Protein AF-A0A9D2QCL5-F1 (afdb_monomer_lite)

pLDDT: mean 88.04, std 12.51, range [32.41, 98.56]

Organism: NCBI:txid2838528

Radius of gyration: 21.13 Å; chains: 1; bounding box: 57×46×47 Å

Foldseek 3Di:
DDLDLVRVLVVVVVPDPPVCSVVVSVPDDDDDDDDDDDPPDDDAQQAKDFFAFHWDFPPDDQAWFDQDPCLPLLLVQDDPVLSVVSVVVSVLRFGFGWGIKHFQCVQCVSPDSSVPTDNGFMKTKTFDPSRPVRDDDPRRIDIDTGRDDSVRIDGDQHDPSVLVVLLVVLVVVVVVCVVVVHDDDPCRDSDHPNNDDPDD

InterPro domains:
  IPR015315 Protein of unknown function DUF1963 [PF09234] (48-133)
  IPR035948 YwqG-like superfamily [SSF103032] (31-153)

Secondary structure (DSSP, 8-state):
--SSHHHHHHHHHTTS-HHHHHHHHHTPPP-PPPPP--TTPPPPTTS-EESS--EEETTPPPP-PPPPS-HHHHHHTS-HHHHHHHHHHHHHTPPPEEEEEEEHHHHHTT-GGGTTS-SS-EEEEEE-TTTTTT--SSTTEEEEEE---GGGEEEPPPPHHHHHHHHHHHHHHHHHHHHTT-PPPTT--SS-GGGPPPP-

Sequence (200 aa):
MFDSLEQAREAAADFIPEEHLDEAMKVLVPGIGLRPGEPGAPVETGGSRLGGSPDLPAGSEWPRPTPSDDPEEIEGRANVASGTWLREHLSRHLPFAFLCQIDLAEAHALGELTADLPEHGRLLFFYDLCVGGWEQGDRPVHVRWDTTPVSELVSLEVPDDLVAAHEREHEEYLDRCRDFDKPPPATLHRRPPSMRLPAR

Structure (mmCIF, N/CA/C/O backbone):
data_AF-A0A9D2QCL5-F1
#
_entry.id   AF-A0A9D2QCL5-F1
#
loop_
_atom_site.group_PDB
_atom_site.id
_atom_site.type_symbol
_atom_site.label_atom_id
_atom_site.label_alt_id
_atom_site.label_comp_id
_atom_site.label_asym_id
_atom_site.label_entity_id
_atom_site.label_seq_id
_atom_site.pdbx_PDB_ins_code
_atom_site.Cartn_x
_atom_site.Cartn_y
_atom_site.Cartn_z
_atom_site.occupancy
_atom_site.B_iso_or_equiv
_atom_site.auth_seq_id
_atom_site.auth_comp_id
_atom_site.auth_asym_id
_atom_site.auth_atom_id
_atom_site.pdbx_PDB_model_num
ATOM 1 N N . MET A 1 1 ? -7.863 16.836 6.381 1.00 69.75 1 MET A N 1
ATOM 2 C CA . MET A 1 1 ? -8.633 15.695 6.913 1.00 69.75 1 MET A CA 1
ATOM 3 C C . MET A 1 1 ? -8.977 16.044 8.346 1.00 69.75 1 MET A C 1
ATOM 5 O O . MET A 1 1 ? -8.119 16.619 9.006 1.00 69.75 1 MET A O 1
ATOM 9 N N . PHE A 1 2 ? -10.218 15.819 8.760 1.00 81.25 2 PHE A N 1
ATOM 10 C CA . PHE A 1 2 ? -10.708 16.206 10.082 1.00 81.25 2 PHE A CA 1
ATOM 11 C C . PHE A 1 2 ? -10.535 15.044 11.059 1.00 81.25 2 PHE A C 1
ATOM 13 O O . PHE A 1 2 ? -10.708 13.894 10.664 1.00 81.25 2 PHE A O 1
ATOM 20 N N . ASP A 1 3 ? -10.205 15.350 12.307 1.00 83.38 3 ASP A N 1
ATOM 21 C CA . ASP A 1 3 ? -10.001 14.374 13.380 1.00 83.38 3 ASP A CA 1
ATOM 22 C C . ASP A 1 3 ? -11.307 14.026 14.118 1.00 83.38 3 ASP A C 1
ATOM 24 O O . ASP A 1 3 ? -11.341 13.083 14.904 1.00 83.38 3 ASP A O 1
ATOM 28 N N . SER A 1 4 ? -12.395 14.765 13.870 1.00 84.06 4 SER A N 1
ATOM 29 C CA . SER A 1 4 ? -13.719 14.492 14.438 1.00 84.06 4 SER A CA 1
ATOM 30 C C . SER A 1 4 ? -14.855 14.979 13.531 1.00 84.06 4 SER A C 1
ATOM 32 O O . SER A 1 4 ? -14.663 15.833 12.660 1.00 84.06 4 SER A O 1
ATOM 34 N N . LEU A 1 5 ? -16.067 14.459 13.761 1.00 84.88 5 LEU A N 1
ATOM 35 C CA . LEU A 1 5 ? -17.285 14.940 13.094 1.00 84.88 5 LEU A CA 1
ATOM 36 C C . LEU A 1 5 ? -17.592 16.405 13.426 1.00 84.88 5 LEU A C 1
ATOM 38 O O . LEU A 1 5 ? -18.112 17.122 12.576 1.00 84.88 5 LEU A O 1
ATOM 42 N N . GLU A 1 6 ? -17.257 16.852 14.637 1.00 89.12 6 GLU A N 1
ATOM 43 C CA . GLU A 1 6 ? -17.413 18.246 15.062 1.00 89.12 6 GLU A CA 1
ATOM 44 C C . GLU A 1 6 ? -16.501 19.164 14.249 1.00 89.12 6 GLU A C 1
ATOM 46 O O . GLU A 1 6 ? -16.985 20.096 13.613 1.00 89.12 6 GLU A O 1
ATOM 51 N N . GLN A 1 7 ? -15.211 18.830 14.151 1.00 90.12 7 GLN A N 1
ATOM 52 C CA . GLN A 1 7 ? -14.260 19.599 13.350 1.00 90.12 7 GLN A CA 1
ATOM 53 C C . GLN A 1 7 ? -14.634 19.593 11.860 1.00 90.12 7 GLN A C 1
ATOM 55 O O . GLN A 1 7 ? -14.502 20.608 11.177 1.00 90.12 7 GLN A O 1
ATOM 60 N N . ALA A 1 8 ? -15.120 18.458 11.345 1.00 90.00 8 ALA A N 1
ATOM 61 C CA . ALA A 1 8 ? -15.624 18.368 9.979 1.00 90.00 8 ALA A CA 1
ATOM 62 C C . ALA A 1 8 ? -16.835 19.285 9.755 1.00 90.00 8 ALA A C 1
ATOM 64 O O . ALA A 1 8 ? -16.914 19.945 8.722 1.00 90.00 8 ALA A O 1
ATOM 65 N N . ARG A 1 9 ? -17.751 19.357 10.728 1.00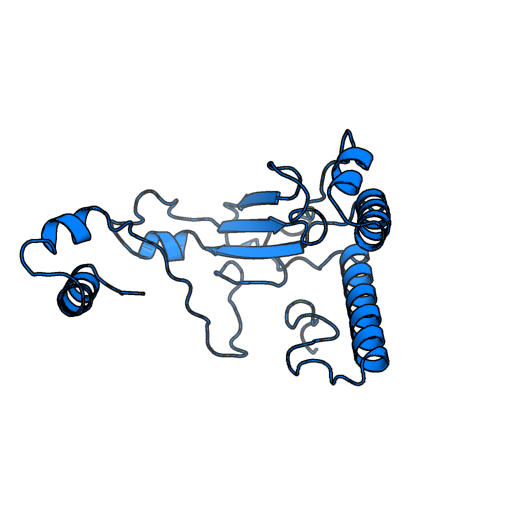 92.62 9 ARG A N 1
ATOM 66 C CA . ARG A 1 9 ? -18.933 20.222 10.673 1.00 92.62 9 ARG A CA 1
ATOM 67 C C . ARG A 1 9 ? -18.565 21.701 10.732 1.00 92.62 9 ARG A C 1
ATOM 69 O O . ARG A 1 9 ? -19.094 22.469 9.934 1.00 92.62 9 ARG A O 1
ATOM 76 N N . GLU A 1 10 ? -17.667 22.089 11.636 1.00 93.31 10 GLU A N 1
ATOM 77 C CA . GLU A 1 10 ? -17.166 23.465 11.738 1.00 93.31 10 GLU A CA 1
ATOM 78 C C . GLU A 1 10 ? -16.529 23.914 10.422 1.00 93.31 10 GLU A C 1
ATOM 80 O O . GLU A 1 10 ? -16.893 24.953 9.883 1.00 93.31 10 GLU A O 1
ATOM 85 N N . ALA A 1 11 ? -15.649 23.092 9.849 1.00 91.50 11 ALA A N 1
ATOM 86 C CA . ALA A 1 11 ? -15.012 23.409 8.576 1.00 91.50 11 ALA A CA 1
ATOM 87 C C . ALA A 1 11 ? -15.996 23.417 7.397 1.00 91.50 11 ALA A C 1
ATOM 89 O O . ALA A 1 11 ? -15.835 24.197 6.462 1.00 91.50 11 ALA A O 1
ATOM 90 N N . ALA A 1 12 ? -17.013 22.552 7.408 1.00 91.94 12 ALA A N 1
ATOM 91 C CA . ALA A 1 12 ? -18.038 22.534 6.372 1.00 91.94 12 ALA A CA 1
ATOM 92 C C . ALA A 1 12 ? -18.930 23.787 6.411 1.00 91.94 12 ALA A C 1
ATOM 94 O O . ALA A 1 12 ? -19.359 24.244 5.352 1.00 91.94 12 ALA A O 1
ATOM 95 N N . ALA A 1 13 ? -19.166 24.375 7.589 1.00 93.00 13 ALA A N 1
ATOM 96 C CA . ALA A 1 13 ? -19.973 25.588 7.745 1.00 93.00 13 ALA A CA 1
ATOM 97 C C . ALA A 1 13 ? -19.384 26.816 7.019 1.00 93.00 13 ALA A C 1
ATOM 99 O O . ALA A 1 13 ? -20.130 27.724 6.656 1.00 93.00 13 ALA A O 1
ATOM 100 N N . ASP A 1 14 ? -18.077 26.822 6.732 1.00 94.00 14 ASP A N 1
ATOM 101 C CA . ASP A 1 14 ? -17.430 27.878 5.941 1.00 94.00 14 ASP A CA 1
ATOM 102 C C . ASP A 1 14 ? -17.804 27.831 4.444 1.00 94.00 14 ASP A C 1
ATOM 104 O O . ASP A 1 14 ? -17.657 28.826 3.730 1.00 94.00 14 ASP A O 1
ATOM 108 N N . PHE A 1 15 ? -18.281 26.683 3.947 1.00 93.94 15 PHE A N 1
ATOM 109 C CA . PHE A 1 15 ? -18.517 26.444 2.515 1.00 93.94 15 PHE A CA 1
ATOM 110 C C . PHE A 1 15 ? -19.947 26.012 2.180 1.00 93.94 15 PHE A C 1
ATOM 112 O O . PHE A 1 15 ? -20.361 26.115 1.024 1.00 93.94 15 PHE A O 1
ATOM 119 N N . ILE A 1 16 ? -20.691 25.506 3.163 1.00 94.50 16 ILE A N 1
ATOM 120 C CA . ILE A 1 16 ? -22.020 24.923 2.986 1.00 94.50 16 ILE A CA 1
ATOM 121 C C . ILE A 1 16 ? -23.038 25.774 3.756 1.00 94.50 16 ILE A C 1
ATOM 123 O O . ILE A 1 16 ? -22.862 25.963 4.960 1.00 94.50 16 ILE A O 1
ATOM 127 N N . PRO A 1 17 ? -24.112 26.266 3.102 1.00 95.31 17 PRO A N 1
ATOM 128 C CA . PRO A 1 17 ? -25.190 26.977 3.785 1.00 95.31 17 PRO A CA 1
ATOM 129 C C . PRO A 1 17 ? -25.766 26.164 4.945 1.00 95.31 17 PRO A C 1
ATOM 131 O O . PRO A 1 17 ? -25.886 24.939 4.850 1.00 95.31 17 PRO A O 1
ATOM 134 N N . GLU A 1 18 ? -26.154 26.844 6.024 1.00 94.12 18 GLU A N 1
ATOM 135 C CA . GLU A 1 18 ? -26.648 26.205 7.248 1.00 94.12 18 GLU A CA 1
ATOM 136 C C . GLU A 1 18 ? -27.823 25.254 6.965 1.00 94.12 18 GLU A C 1
ATOM 138 O O . GLU A 1 18 ? -27.857 24.147 7.502 1.00 94.12 18 GL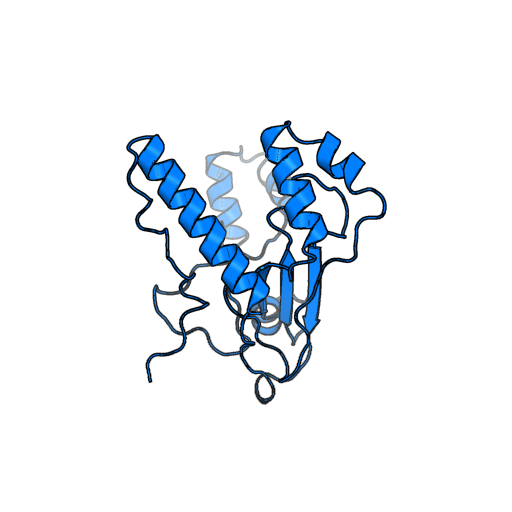U A O 1
ATOM 143 N N . GLU A 1 19 ? -28.724 25.609 6.036 1.00 96.00 19 GLU A N 1
ATOM 144 C CA . GLU A 1 19 ? -29.857 24.763 5.637 1.00 96.00 19 GLU A CA 1
ATOM 145 C C . GLU A 1 19 ? -29.467 23.444 4.939 1.00 96.00 19 GLU A C 1
ATOM 147 O O . GLU A 1 19 ? -30.305 22.553 4.782 1.00 96.00 19 GLU A O 1
ATOM 152 N N . HIS A 1 20 ? -28.214 23.305 4.502 1.00 95.12 20 HIS A N 1
ATOM 153 C CA . HIS A 1 20 ? -27.695 22.130 3.797 1.00 95.12 20 HIS A CA 1
ATOM 154 C C . HIS A 1 20 ? -26.630 21.368 4.585 1.00 95.12 20 HIS A C 1
ATOM 156 O O . HIS A 1 20 ? -26.257 20.261 4.188 1.00 95.12 20 HIS A O 1
ATOM 162 N N . LEU A 1 21 ? -26.153 21.921 5.703 1.00 94.31 21 LEU A N 1
ATOM 163 C CA . LEU A 1 21 ? -25.049 21.352 6.467 1.00 94.31 21 LEU A CA 1
ATOM 164 C C . LEU A 1 21 ? -25.379 19.947 6.986 1.00 94.31 21 LEU A C 1
ATOM 166 O O . LEU A 1 21 ? -24.566 19.040 6.853 1.00 94.31 21 LEU A O 1
ATOM 170 N N . ASP A 1 22 ? -26.589 19.726 7.501 1.00 94.06 22 ASP A N 1
ATOM 171 C CA . ASP A 1 22 ? -26.996 18.408 8.005 1.00 94.06 22 ASP A CA 1
ATOM 172 C C . ASP A 1 22 ? -27.030 17.336 6.911 1.00 94.06 22 ASP A C 1
ATOM 174 O O . ASP A 1 22 ? -26.582 16.214 7.142 1.00 94.06 22 ASP A O 1
ATOM 178 N N . GLU A 1 23 ? -27.514 17.667 5.712 1.00 93.88 23 GLU A N 1
ATOM 179 C CA . GLU A 1 23 ? -27.517 16.729 4.583 1.00 93.88 23 GLU A CA 1
ATOM 180 C C . GLU A 1 23 ? -26.101 16.456 4.071 1.00 93.88 23 GLU A C 1
ATOM 182 O O . GLU A 1 23 ? -25.763 15.314 3.762 1.00 93.88 23 GLU A O 1
ATOM 187 N N . ALA A 1 24 ? -25.239 17.475 4.052 1.00 91.38 24 ALA A N 1
ATOM 188 C CA . ALA A 1 24 ? -23.838 17.306 3.689 1.00 91.38 24 ALA A CA 1
ATOM 189 C C . ALA A 1 24 ? -23.091 16.403 4.682 1.00 91.38 24 ALA A C 1
ATOM 191 O O . ALA A 1 24 ? -22.321 15.536 4.272 1.00 91.38 24 ALA A O 1
ATOM 192 N N . MET A 1 25 ? -23.351 16.547 5.983 1.00 91.44 25 MET A N 1
ATOM 193 C CA . MET A 1 25 ? -22.726 15.702 7.002 1.00 91.44 25 MET A CA 1
ATOM 194 C C . MET A 1 25 ? -23.162 14.233 6.892 1.00 91.44 25 MET A C 1
ATOM 196 O O . MET A 1 25 ? -22.354 13.347 7.159 1.00 91.44 25 MET A O 1
ATOM 200 N N . LYS A 1 26 ? -24.399 13.950 6.454 1.00 91.31 26 LYS A N 1
ATOM 201 C CA . LYS A 1 26 ? -24.909 12.574 6.274 1.00 91.31 26 LYS A CA 1
ATOM 202 C C . LYS A 1 26 ? -24.218 11.794 5.157 1.00 91.31 26 LYS A C 1
ATOM 204 O O . LYS A 1 26 ? -24.254 10.568 5.180 1.00 91.31 26 LYS A O 1
ATOM 209 N N . VAL A 1 27 ? -23.630 12.478 4.175 1.00 89.94 27 VAL A N 1
ATOM 210 C CA . VAL A 1 27 ? -22.933 11.828 3.052 1.00 89.94 27 VAL A CA 1
ATOM 211 C C . VAL A 1 27 ? -21.428 11.690 3.282 1.00 89.94 27 VAL A C 1
ATOM 213 O O . VAL A 1 27 ? -20.730 11.136 2.432 1.00 89.94 27 VAL A O 1
ATOM 216 N N . LEU A 1 28 ? -20.912 12.176 4.416 1.00 87.12 28 LEU A N 1
ATOM 217 C CA . LEU A 1 28 ? -19.516 11.968 4.776 1.00 87.12 28 LEU A CA 1
ATOM 218 C C . LEU A 1 28 ? -19.278 10.506 5.149 1.00 87.12 28 LEU A C 1
ATOM 220 O O . LEU A 1 28 ? -20.000 9.919 5.952 1.00 87.12 28 LEU A O 1
ATOM 224 N N . VAL A 1 29 ? -18.216 9.942 4.583 1.00 86.38 29 VAL A N 1
ATOM 225 C CA . VAL A 1 29 ? -17.758 8.591 4.895 1.00 86.38 29 VAL A CA 1
ATOM 226 C C . VAL A 1 29 ? -16.556 8.710 5.833 1.00 86.38 29 VAL A C 1
ATOM 228 O O . VAL A 1 29 ? -15.577 9.367 5.464 1.00 86.38 29 VAL A O 1
ATOM 231 N N . PRO A 1 30 ? -16.604 8.114 7.038 1.00 84.44 30 PRO A N 1
ATOM 232 C CA . PRO A 1 30 ? -15.441 8.020 7.908 1.00 84.44 30 PRO A CA 1
ATOM 233 C C . PRO A 1 30 ? -14.261 7.362 7.193 1.00 84.44 30 PRO A C 1
ATOM 235 O O . PRO A 1 30 ? -14.433 6.425 6.415 1.00 84.44 30 PRO A O 1
ATOM 238 N N . GLY A 1 31 ? -13.052 7.842 7.468 1.00 88.56 31 GLY A N 1
ATOM 239 C CA . GLY A 1 31 ? -11.836 7.303 6.875 1.00 88.56 31 GLY A CA 1
ATOM 240 C C . GLY A 1 31 ? -10.688 7.298 7.869 1.00 88.56 31 GLY A C 1
ATOM 241 O O . GLY A 1 31 ? -10.633 8.124 8.778 1.00 88.56 31 GLY A O 1
ATOM 242 N N . ILE A 1 32 ? -9.758 6.370 7.668 1.00 88.88 32 ILE A N 1
ATOM 243 C CA . ILE A 1 32 ? -8.514 6.305 8.430 1.00 88.88 32 ILE A CA 1
ATOM 244 C C . ILE A 1 32 ? -7.462 7.123 7.684 1.00 88.88 32 ILE A C 1
ATOM 246 O O . ILE A 1 32 ? -7.119 6.827 6.539 1.00 88.88 32 ILE A O 1
ATOM 250 N N . GLY A 1 33 ? -6.959 8.170 8.333 1.00 89.25 33 GLY A N 1
ATOM 251 C CA . GLY A 1 33 ? -5.864 8.981 7.816 1.00 89.25 33 GLY A CA 1
ATOM 252 C C . GLY A 1 33 ? -4.509 8.430 8.238 1.00 89.25 33 GLY A C 1
ATOM 253 O O . GLY A 1 33 ? -4.268 8.231 9.425 1.00 89.25 33 GLY A O 1
ATOM 254 N N . LEU A 1 34 ? -3.594 8.254 7.284 1.00 89.62 34 LEU A N 1
ATOM 255 C CA . LEU A 1 34 ? -2.199 7.935 7.584 1.00 89.62 34 LEU A CA 1
ATOM 256 C C . LEU A 1 34 ? -1.404 9.231 7.751 1.00 89.62 34 LEU A C 1
ATOM 258 O O . LEU A 1 34 ? -1.338 10.056 6.836 1.00 89.62 34 LEU A O 1
ATOM 262 N N . ARG A 1 35 ? -0.786 9.407 8.920 1.00 88.44 35 ARG A N 1
ATOM 263 C CA . ARG A 1 35 ? 0.135 10.514 9.193 1.00 88.44 35 ARG A CA 1
ATOM 264 C C . ARG A 1 35 ? 1.575 10.008 9.081 1.00 88.44 35 ARG A C 1
ATOM 266 O O . ARG A 1 35 ? 1.887 8.989 9.693 1.00 88.44 35 ARG A O 1
ATOM 273 N N . PRO A 1 36 ? 2.456 10.687 8.326 1.00 87.81 36 PRO A N 1
ATOM 274 C CA . PRO A 1 36 ? 3.873 10.352 8.336 1.00 87.81 36 PRO A CA 1
ATOM 275 C C . PRO A 1 36 ? 4.440 10.472 9.753 1.00 87.81 36 PRO A C 1
ATOM 277 O O . PRO A 1 36 ? 4.156 11.447 10.450 1.00 87.81 36 PRO A O 1
ATOM 280 N N . GLY A 1 37 ? 5.247 9.494 10.158 1.00 86.62 37 GLY A N 1
ATOM 281 C CA . GLY A 1 37 ? 6.060 9.605 11.365 1.00 86.62 37 GLY A CA 1
ATOM 282 C C . GLY A 1 37 ? 7.208 10.602 11.191 1.00 86.62 37 GLY A C 1
ATOM 283 O O . GLY A 1 37 ? 7.466 11.104 10.093 1.00 86.62 37 GLY A O 1
ATOM 284 N N . GLU A 1 38 ? 7.927 10.859 12.283 1.00 87.81 38 GLU A N 1
ATOM 285 C CA . GLU A 1 38 ? 9.123 11.702 12.258 1.00 87.81 38 GLU A CA 1
ATOM 286 C C . GLU A 1 38 ? 10.179 11.134 11.288 1.00 87.81 38 GLU A C 1
ATOM 288 O O . GLU A 1 38 ? 10.485 9.935 11.337 1.00 87.81 38 GLU A O 1
ATOM 293 N N . PRO A 1 39 ? 10.770 11.956 10.400 1.00 83.69 39 PRO A N 1
ATOM 294 C CA . PRO A 1 39 ? 11.781 11.489 9.460 1.00 83.69 39 PRO A CA 1
ATOM 295 C C . PRO A 1 39 ? 12.958 10.795 10.156 1.00 83.69 39 PRO A C 1
ATOM 297 O O . PRO A 1 39 ? 13.629 11.371 11.009 1.00 83.69 39 PRO A O 1
ATOM 300 N N . GLY A 1 40 ? 13.241 9.555 9.752 1.00 80.69 40 GLY A N 1
ATOM 301 C CA . GLY A 1 40 ? 14.339 8.758 10.306 1.00 80.69 40 GLY A CA 1
ATOM 302 C C . GLY A 1 40 ? 14.032 8.078 11.642 1.00 80.69 40 GLY A C 1
ATOM 303 O O . GLY A 1 40 ? 14.897 7.363 12.149 1.00 80.69 40 GLY A O 1
ATOM 304 N N . ALA A 1 41 ? 12.828 8.249 12.197 1.00 84.75 41 ALA A N 1
ATOM 305 C CA . ALA A 1 41 ? 12.390 7.441 13.325 1.00 84.75 41 ALA A CA 1
ATOM 306 C C . ALA A 1 41 ? 12.308 5.958 12.911 1.00 84.75 41 ALA A C 1
ATOM 308 O O . ALA A 1 41 ? 11.839 5.652 11.808 1.00 84.75 41 ALA A O 1
ATOM 309 N N . PRO A 1 42 ? 12.780 5.025 13.758 1.00 83.81 42 PRO A N 1
ATOM 310 C CA . PRO A 1 42 ? 12.632 3.605 13.486 1.00 83.81 42 PRO A CA 1
ATOM 311 C C . PRO A 1 42 ? 11.149 3.229 13.509 1.00 83.81 42 PRO A C 1
ATOM 313 O O . PRO A 1 42 ? 10.399 3.705 14.358 1.00 83.81 42 PRO A O 1
ATOM 316 N N . VAL A 1 43 ? 10.740 2.351 12.593 1.00 86.25 43 VAL A N 1
ATOM 317 C CA . VAL A 1 43 ? 9.408 1.743 12.634 1.00 86.25 43 VAL A CA 1
ATOM 318 C C . VAL A 1 43 ? 9.520 0.400 13.341 1.00 86.25 43 VAL A C 1
ATOM 320 O O . VAL A 1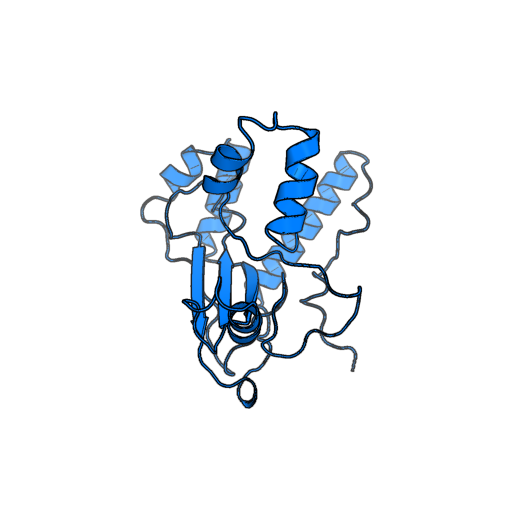 43 ? 10.343 -0.436 12.959 1.00 86.25 43 VAL A O 1
ATOM 323 N N . GLU A 1 44 ? 8.699 0.194 14.366 1.00 91.88 44 GLU A N 1
ATOM 324 C CA . GLU A 1 44 ? 8.657 -1.063 15.107 1.00 91.88 44 GLU A CA 1
ATOM 325 C C . GLU A 1 44 ? 8.227 -2.221 14.201 1.00 91.88 44 GLU A C 1
ATOM 327 O O . GLU A 1 44 ? 7.392 -2.056 13.303 1.00 91.88 44 GLU A O 1
ATOM 332 N N . THR A 1 45 ? 8.817 -3.399 14.418 1.00 95.50 45 THR A N 1
ATOM 333 C CA . THR A 1 45 ? 8.435 -4.618 13.700 1.00 95.50 45 THR A CA 1
ATOM 334 C C . THR A 1 45 ? 6.940 -4.850 13.848 1.00 95.50 45 THR A C 1
ATOM 336 O O . THR A 1 45 ? 6.412 -4.927 14.952 1.00 95.50 45 THR A O 1
ATOM 339 N N . GLY A 1 46 ? 6.268 -4.987 12.715 1.00 95.50 46 GLY A N 1
ATOM 340 C CA . GLY A 1 46 ? 4.844 -5.234 12.638 1.00 95.50 46 GLY A CA 1
ATOM 341 C C . GLY A 1 46 ? 3.951 -3.995 12.649 1.00 95.50 46 GLY A C 1
ATOM 342 O O . GLY A 1 46 ? 2.775 -4.149 12.332 1.00 95.50 46 GLY A O 1
ATOM 343 N N . GLY A 1 47 ? 4.496 -2.807 12.925 1.00 95.06 47 GLY A N 1
ATOM 344 C CA . GLY A 1 47 ? 3.757 -1.542 12.887 1.00 95.06 47 GLY A CA 1
ATOM 345 C C . GLY A 1 47 ? 3.464 -1.044 11.467 1.00 95.06 47 GLY A C 1
ATOM 346 O O . GLY A 1 47 ? 4.059 -1.514 10.485 1.00 95.06 47 GLY A O 1
ATOM 347 N N . SER A 1 48 ? 2.563 -0.066 11.351 1.00 95.56 48 SER A N 1
ATOM 348 C CA . SER A 1 48 ? 2.151 0.504 10.061 1.00 95.56 48 SER A CA 1
ATOM 349 C C . SER A 1 48 ? 3.291 1.251 9.351 1.00 95.56 48 SER A C 1
ATOM 351 O O . SER A 1 48 ? 4.024 2.031 9.959 1.00 95.56 48 SER A O 1
ATOM 353 N N . ARG A 1 49 ? 3.449 1.050 8.035 1.00 94.06 49 ARG A N 1
ATOM 354 C CA . ARG A 1 49 ? 4.474 1.733 7.214 1.00 94.06 49 ARG A CA 1
ATOM 355 C C . ARG A 1 49 ? 4.136 1.741 5.734 1.00 94.06 49 ARG A C 1
ATOM 357 O O . ARG A 1 49 ? 3.463 0.839 5.242 1.00 94.06 49 ARG A O 1
ATOM 364 N N . LEU A 1 50 ? 4.696 2.718 5.020 1.00 92.38 50 LEU A N 1
ATOM 365 C CA . LEU A 1 50 ? 4.706 2.769 3.560 1.00 92.38 50 LEU A CA 1
ATOM 366 C C . LEU A 1 50 ? 6.119 2.503 3.031 1.00 92.38 50 LEU A C 1
ATOM 368 O O . LEU A 1 50 ? 7.084 3.143 3.448 1.00 92.38 50 LEU A O 1
ATOM 372 N N . GLY A 1 51 ? 6.212 1.582 2.080 1.00 89.94 51 GLY A N 1
ATOM 373 C CA . GLY A 1 51 ? 7.446 1.106 1.480 1.00 89.94 51 GLY A CA 1
ATOM 374 C C . GLY A 1 51 ? 8.257 0.192 2.395 1.00 89.94 51 GLY A C 1
ATOM 375 O O . GLY A 1 51 ? 7.962 -0.007 3.573 1.00 89.94 51 GLY A O 1
ATOM 376 N N . GLY A 1 52 ? 9.320 -0.367 1.823 1.00 89.31 52 GLY A N 1
ATOM 377 C CA . GLY A 1 52 ? 10.256 -1.213 2.546 1.00 89.31 52 GLY A CA 1
ATOM 378 C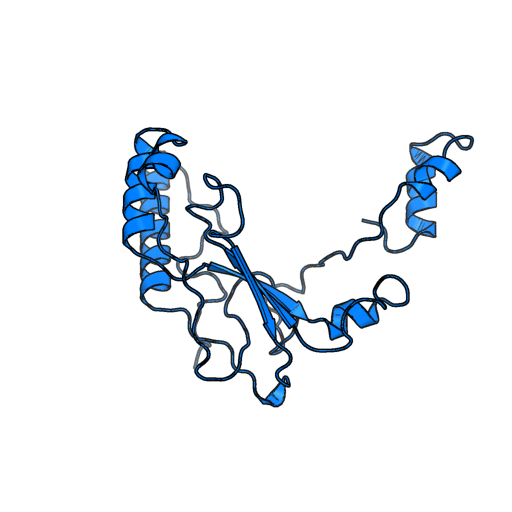 C . GLY A 1 52 ? 10.112 -2.682 2.409 1.00 89.31 52 GLY A C 1
ATOM 379 O O . GLY A 1 52 ? 9.837 -3.185 1.325 1.00 89.31 52 GLY A O 1
ATOM 380 N N . SER A 1 53 ? 10.450 -3.329 3.506 1.00 93.38 53 SER A N 1
ATOM 381 C CA . SER A 1 53 ? 10.347 -4.756 3.643 1.00 93.38 53 SER A CA 1
ATOM 382 C C . SER A 1 53 ? 9.126 -5.060 4.502 1.00 93.38 53 SER A C 1
ATOM 384 O O . SER A 1 53 ? 8.935 -4.396 5.530 1.00 93.38 53 SER A O 1
ATOM 386 N N . PRO A 1 54 ? 8.301 -6.029 4.081 1.00 97.12 54 PRO A N 1
ATOM 387 C CA . PRO A 1 54 ? 7.210 -6.525 4.896 1.00 97.12 54 PRO A CA 1
ATOM 388 C C . PRO A 1 54 ? 7.761 -7.245 6.127 1.00 97.12 54 PRO A C 1
ATOM 390 O O . PRO A 1 54 ? 8.771 -7.950 6.045 1.00 97.12 54 PRO A O 1
ATOM 393 N N . ASP A 1 55 ? 7.050 -7.126 7.242 1.00 97.81 55 ASP A N 1
ATOM 394 C CA . ASP A 1 55 ? 7.290 -7.938 8.429 1.00 97.81 55 ASP A CA 1
ATOM 395 C C . ASP A 1 55 ? 6.410 -9.195 8.370 1.00 97.81 55 ASP A C 1
ATOM 397 O O . ASP A 1 55 ? 5.180 -9.119 8.416 1.00 97.81 55 ASP A O 1
ATOM 401 N N . LEU A 1 56 ? 7.043 -10.361 8.245 1.00 97.69 56 LEU A N 1
ATOM 402 C CA . LEU A 1 56 ? 6.390 -11.666 8.102 1.00 97.69 56 LEU A CA 1
ATOM 403 C C . LEU A 1 56 ? 7.176 -12.747 8.867 1.00 97.69 56 LEU A C 1
ATOM 405 O O . LEU A 1 56 ? 8.332 -12.518 9.233 1.00 97.69 56 LEU A O 1
ATOM 409 N N . PRO A 1 57 ? 6.593 -13.937 9.113 1.00 97.31 57 PRO A N 1
ATOM 410 C CA . PRO A 1 57 ? 7.347 -15.064 9.654 1.00 97.31 57 PRO A CA 1
ATOM 411 C C . PRO A 1 57 ? 8.603 -15.349 8.827 1.00 97.31 57 PRO A C 1
ATOM 413 O O . PRO A 1 57 ? 8.567 -15.294 7.591 1.00 97.31 57 PRO A O 1
ATOM 416 N N . ALA A 1 58 ? 9.696 -15.713 9.496 1.00 95.19 58 ALA A N 1
ATOM 417 C CA . ALA A 1 58 ? 10.938 -16.081 8.825 1.00 95.19 58 ALA A CA 1
ATOM 418 C C . ALA A 1 58 ? 10.711 -17.208 7.799 1.00 95.19 58 ALA A C 1
ATOM 420 O O . ALA A 1 58 ? 10.056 -18.208 8.088 1.00 95.19 58 ALA A O 1
ATOM 421 N N . GLY A 1 59 ? 11.263 -17.042 6.594 1.00 94.06 59 GLY A N 1
ATOM 422 C CA . GLY A 1 59 ? 11.086 -17.993 5.492 1.00 94.06 59 GLY A CA 1
ATOM 423 C C . GLY A 1 59 ? 9.766 -17.858 4.725 1.00 94.06 59 GLY A C 1
ATOM 424 O O . GLY A 1 59 ? 9.506 -18.674 3.846 1.00 94.06 59 GLY A O 1
ATOM 425 N N . SER A 1 60 ? 8.942 -16.845 5.020 1.00 96.75 60 SER A N 1
ATOM 426 C CA . SER A 1 60 ? 7.770 -16.529 4.197 1.00 96.75 60 SER A CA 1
ATOM 427 C C . SER A 1 60 ? 8.170 -16.223 2.753 1.00 96.75 60 SER A C 1
ATOM 429 O O . SER A 1 60 ? 9.142 -15.511 2.503 1.00 96.75 60 SER A O 1
ATOM 431 N N . GLU A 1 61 ? 7.389 -16.729 1.802 1.00 95.56 61 GLU A N 1
ATOM 432 C CA . GLU A 1 61 ? 7.600 -16.447 0.384 1.00 95.56 61 GLU A CA 1
ATOM 433 C C . GLU A 1 61 ? 7.172 -15.020 0.030 1.00 95.56 61 GLU A C 1
ATOM 435 O O . GLU A 1 61 ? 6.114 -14.540 0.452 1.00 95.56 61 GLU A O 1
ATOM 440 N N . TRP A 1 62 ? 7.990 -14.352 -0.784 1.00 96.88 62 TRP A N 1
ATOM 441 C CA . TRP A 1 62 ? 7.631 -13.067 -1.369 1.00 96.88 62 TRP A CA 1
ATOM 442 C C . TRP A 1 62 ? 6.646 -13.286 -2.526 1.00 96.88 62 TRP A C 1
ATOM 444 O O . TRP A 1 62 ? 6.949 -14.077 -3.428 1.00 96.88 62 TRP A O 1
ATOM 454 N N . PRO A 1 63 ? 5.488 -12.603 -2.552 1.00 96.50 63 PRO A N 1
ATOM 455 C CA . PRO A 1 63 ? 4.458 -12.883 -3.541 1.00 96.50 63 PRO A CA 1
ATOM 456 C C . PRO A 1 63 ? 4.903 -12.476 -4.951 1.00 96.50 63 PRO A C 1
ATOM 458 O O . PRO A 1 63 ? 5.493 -11.413 -5.170 1.00 96.50 63 PRO A O 1
ATOM 461 N N . ARG A 1 64 ? 4.589 -13.335 -5.921 1.00 95.19 64 ARG A N 1
ATOM 462 C CA . ARG A 1 64 ? 4.860 -13.133 -7.349 1.00 95.19 64 ARG A CA 1
ATOM 463 C C . ARG A 1 64 ? 3.543 -13.157 -8.132 1.00 95.19 64 ARG A C 1
ATOM 465 O O . ARG A 1 64 ? 2.653 -13.927 -7.765 1.00 95.19 64 ARG A O 1
ATOM 472 N N . PRO A 1 65 ? 3.409 -12.353 -9.198 1.00 91.75 65 PRO A N 1
ATOM 473 C CA . PRO A 1 65 ? 2.241 -12.394 -10.062 1.00 91.75 65 PRO A CA 1
ATOM 474 C C . PRO A 1 65 ? 2.155 -13.738 -10.777 1.00 91.75 65 PRO A C 1
ATOM 476 O O . PRO A 1 65 ? 3.163 -14.299 -11.216 1.00 91.75 65 PRO A O 1
ATOM 479 N N . THR A 1 66 ? 0.932 -14.227 -10.964 1.00 90.50 66 THR A N 1
ATOM 480 C CA . THR A 1 66 ? 0.693 -15.297 -11.929 1.00 90.50 66 THR A CA 1
ATOM 481 C C . THR A 1 66 ? 0.974 -14.779 -13.346 1.00 90.50 66 THR A C 1
ATOM 483 O O . THR A 1 66 ? 0.723 -13.597 -13.632 1.00 90.50 66 THR A O 1
ATOM 486 N N . PRO A 1 67 ? 1.506 -15.626 -14.250 1.00 88.81 67 PRO A N 1
ATOM 487 C CA . PRO A 1 67 ? 1.598 -15.286 -15.666 1.00 88.81 67 PRO A CA 1
ATOM 488 C C . PRO A 1 67 ? 0.235 -14.834 -16.209 1.00 88.81 67 PRO A C 1
ATOM 490 O O . PRO A 1 67 ? -0.793 -15.379 -15.814 1.00 88.81 67 PRO A O 1
ATOM 493 N N . SER A 1 68 ? 0.233 -13.822 -17.080 1.00 85.44 68 SER A N 1
ATOM 494 C CA . SER A 1 68 ? -0.984 -13.421 -17.795 1.00 85.44 68 SER A CA 1
ATOM 495 C C . SER A 1 68 ? -1.338 -14.474 -18.843 1.00 85.44 68 SER A C 1
ATOM 497 O O . SER A 1 68 ? -0.440 -14.984 -19.517 1.00 85.44 68 SER A O 1
ATOM 499 N N . ASP A 1 69 ? -2.632 -14.743 -19.014 1.00 85.56 69 ASP A N 1
ATOM 500 C CA . ASP A 1 69 ? -3.139 -15.578 -20.106 1.00 85.56 69 ASP A CA 1
ATOM 501 C C . ASP A 1 69 ? -3.027 -14.872 -21.470 1.00 85.56 69 ASP A C 1
ATOM 503 O O . ASP A 1 69 ? -2.882 -15.538 -22.495 1.00 85.56 69 ASP A O 1
ATOM 507 N N . ASP A 1 70 ? -3.047 -13.533 -21.481 1.00 86.56 70 ASP A N 1
ATOM 508 C CA . ASP A 1 70 ? -2.921 -12.707 -22.686 1.00 86.56 70 ASP A CA 1
ATOM 509 C C . ASP A 1 70 ? -1.996 -11.490 -22.445 1.00 86.56 70 ASP A C 1
ATOM 511 O O . ASP A 1 70 ? -2.440 -10.382 -22.121 1.00 86.56 70 ASP A O 1
ATOM 515 N N . PRO A 1 71 ? -0.665 -11.671 -22.519 1.00 84.62 71 PRO A N 1
ATOM 516 C CA . PRO A 1 71 ? 0.285 -10.569 -22.367 1.00 84.62 71 PRO A CA 1
ATOM 517 C C . PRO A 1 71 ? 0.257 -9.583 -23.548 1.00 84.62 71 PRO A C 1
ATOM 519 O O . PRO A 1 71 ? 0.630 -8.423 -23.368 1.00 84.62 71 PRO A O 1
ATOM 522 N N . GLU A 1 72 ? -0.184 -10.015 -24.735 1.00 86.94 72 GLU A N 1
ATOM 523 C CA . GLU A 1 72 ? -0.275 -9.163 -25.928 1.00 86.94 72 GLU A CA 1
ATOM 524 C C . GLU A 1 72 ? -1.437 -8.172 -25.813 1.00 86.94 72 GLU A C 1
ATOM 526 O O . GLU A 1 72 ? -1.299 -7.012 -26.203 1.00 86.94 72 GLU A O 1
ATOM 531 N N . GLU A 1 73 ? -2.559 -8.579 -25.213 1.00 88.12 73 GLU A N 1
ATOM 532 C CA . GLU A 1 73 ? -3.672 -7.672 -24.929 1.00 88.12 73 GLU A CA 1
ATOM 533 C C . GLU A 1 73 ? -3.254 -6.551 -23.967 1.00 88.12 73 GLU A C 1
ATOM 535 O O . GLU A 1 73 ? -3.561 -5.380 -24.202 1.00 88.12 73 GLU A O 1
ATOM 540 N N . ILE A 1 74 ? -2.525 -6.891 -22.897 1.00 83.25 74 ILE A N 1
ATOM 541 C CA . ILE A 1 74 ? -2.016 -5.906 -21.929 1.00 83.25 74 ILE A CA 1
ATOM 542 C C . ILE A 1 74 ? -1.065 -4.931 -22.628 1.00 83.25 74 ILE A C 1
ATOM 544 O O . ILE A 1 74 ? -1.174 -3.718 -22.446 1.00 83.25 74 ILE A O 1
ATOM 548 N N . GLU A 1 75 ? -0.165 -5.450 -23.463 1.00 86.25 75 GLU A N 1
ATOM 549 C CA . GLU A 1 75 ? 0.737 -4.637 -24.271 1.00 86.25 75 GLU A CA 1
ATOM 550 C C . GLU A 1 75 ? -0.022 -3.680 -25.201 1.00 86.25 75 GLU A C 1
ATOM 552 O O . GLU A 1 75 ? 0.311 -2.496 -25.275 1.00 86.25 75 GLU A O 1
ATOM 557 N N . GLY A 1 76 ? -1.053 -4.177 -25.890 1.00 85.06 76 GLY A N 1
ATOM 558 C CA . GLY A 1 76 ? -1.830 -3.426 -26.877 1.00 85.06 76 GLY A CA 1
ATOM 559 C C . GLY A 1 76 ? -2.565 -2.209 -26.309 1.00 85.06 76 GLY A C 1
ATOM 560 O O . GLY A 1 76 ? -2.992 -1.338 -27.069 1.00 85.06 76 GLY A O 1
ATO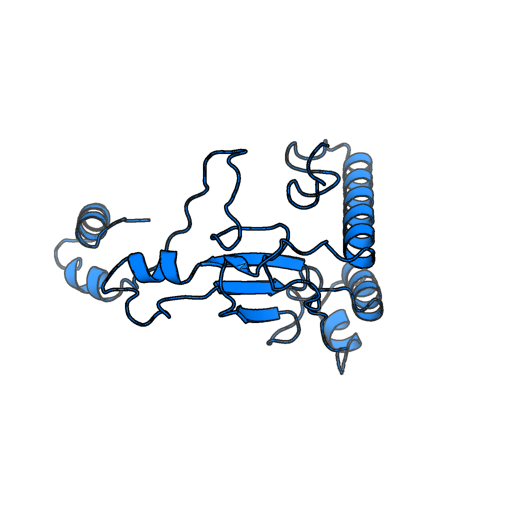M 561 N N . ARG A 1 77 ? -2.688 -2.110 -24.979 1.00 86.38 77 ARG A N 1
ATOM 562 C CA . ARG A 1 77 ? -3.246 -0.941 -24.279 1.00 86.38 77 ARG A CA 1
ATOM 563 C C . ARG A 1 77 ? -2.242 0.206 -24.147 1.00 86.38 77 ARG A C 1
ATOM 565 O O . ARG A 1 77 ? -2.644 1.340 -23.883 1.00 86.38 77 ARG A O 1
ATOM 572 N N . ALA A 1 78 ? -0.952 -0.069 -24.322 1.00 85.06 78 ALA A N 1
ATOM 573 C CA . ALA A 1 78 ? 0.122 0.899 -24.188 1.00 85.06 78 ALA A CA 1
ATOM 574 C C . ALA A 1 78 ? 0.574 1.473 -25.542 1.00 85.06 78 ALA A C 1
ATOM 576 O O . ALA A 1 78 ? 0.269 0.955 -26.614 1.00 85.06 78 ALA A O 1
ATOM 577 N N . ASN A 1 79 ? 1.332 2.576 -25.511 1.00 85.38 79 ASN A N 1
ATOM 578 C CA . ASN A 1 79 ? 2.045 3.034 -26.710 1.00 85.38 79 ASN A CA 1
ATOM 579 C C . ASN A 1 79 ? 3.216 2.082 -27.035 1.00 85.38 79 ASN A C 1
ATOM 581 O O . ASN A 1 79 ? 3.651 1.327 -26.174 1.00 85.38 79 ASN A O 1
ATOM 585 N N . VAL A 1 80 ? 3.783 2.155 -28.245 1.00 80.06 80 VAL A N 1
ATOM 586 C CA . VAL A 1 80 ? 4.831 1.220 -28.721 1.00 80.06 80 VAL A CA 1
ATOM 587 C C . VAL A 1 80 ? 6.044 1.115 -27.781 1.00 80.06 80 VAL A C 1
ATOM 589 O O . VAL A 1 80 ? 6.549 0.016 -27.536 1.00 80.06 80 VAL A O 1
ATOM 592 N N . ALA A 1 81 ? 6.518 2.245 -27.246 1.00 79.25 81 ALA A N 1
ATOM 593 C CA . ALA A 1 81 ? 7.666 2.257 -26.341 1.00 79.25 81 ALA A CA 1
ATOM 594 C C . ALA A 1 81 ? 7.321 1.574 -25.008 1.00 79.25 81 ALA A C 1
ATOM 596 O O . ALA A 1 81 ? 8.059 0.708 -24.542 1.00 79.25 81 ALA A O 1
ATOM 597 N N . SER A 1 82 ? 6.164 1.913 -24.436 1.00 81.88 82 SER A N 1
ATOM 598 C CA . SER A 1 82 ? 5.652 1.305 -23.206 1.00 81.88 82 SER A CA 1
ATOM 599 C C . SER A 1 82 ? 5.297 -0.176 -23.383 1.00 81.88 82 SER A C 1
ATOM 601 O O . SER A 1 82 ? 5.544 -0.960 -22.475 1.00 81.88 82 SER A O 1
ATOM 603 N N . GLY A 1 83 ? 4.797 -0.588 -24.549 1.00 85.19 83 GLY A N 1
ATOM 604 C CA . GLY A 1 83 ? 4.456 -1.979 -24.851 1.00 85.19 83 GLY A CA 1
ATOM 605 C C . GLY A 1 83 ? 5.677 -2.901 -24.869 1.00 85.19 83 GLY A C 1
ATOM 606 O O . GLY A 1 83 ? 5.675 -3.967 -24.255 1.00 85.19 83 GLY A O 1
ATOM 607 N N . THR A 1 84 ? 6.782 -2.452 -25.473 1.00 85.19 84 THR A N 1
ATOM 608 C CA . THR A 1 84 ? 8.038 -3.226 -25.468 1.00 85.19 84 THR A CA 1
ATOM 609 C C . THR A 1 84 ? 8.537 -3.476 -24.045 1.00 85.19 84 THR A C 1
ATOM 611 O O . THR A 1 84 ? 8.908 -4.600 -23.709 1.00 85.19 84 THR A O 1
ATOM 614 N N . TRP A 1 85 ? 8.484 -2.442 -23.204 1.00 84.19 85 TRP A N 1
ATOM 615 C CA . TRP A 1 85 ? 8.858 -2.532 -21.797 1.00 84.19 85 TRP A CA 1
ATOM 616 C C . TRP A 1 85 ? 7.905 -3.425 -20.988 1.00 84.19 85 TRP A C 1
ATOM 618 O O . TRP A 1 85 ? 8.365 -4.259 -20.210 1.00 84.19 85 TRP A O 1
ATOM 628 N N . LEU A 1 86 ? 6.591 -3.328 -21.218 1.00 88.75 86 LEU A N 1
ATOM 629 C CA . LEU A 1 86 ? 5.597 -4.186 -20.566 1.00 88.75 86 LEU A CA 1
ATOM 630 C C . LEU A 1 86 ? 5.814 -5.662 -20.884 1.00 88.75 86 LEU A C 1
ATOM 632 O O . LEU A 1 86 ? 5.792 -6.491 -19.977 1.00 88.75 86 LEU A O 1
ATOM 636 N N . ARG A 1 87 ? 6.070 -5.997 -22.153 1.00 89.06 87 ARG A N 1
ATOM 637 C CA . ARG A 1 87 ? 6.355 -7.375 -22.564 1.00 89.06 87 ARG A CA 1
ATOM 638 C C . ARG A 1 87 ? 7.598 -7.920 -21.862 1.00 89.06 87 ARG A C 1
ATOM 640 O O . ARG A 1 87 ? 7.580 -9.043 -21.359 1.00 89.06 87 ARG A O 1
ATOM 647 N N . GLU A 1 88 ? 8.667 -7.124 -21.817 1.00 89.25 88 GLU A N 1
ATOM 648 C CA . GLU A 1 88 ? 9.894 -7.494 -21.112 1.00 89.25 88 GLU A CA 1
ATOM 649 C C . GLU A 1 88 ? 9.611 -7.744 -19.625 1.00 89.25 88 GLU A C 1
ATOM 651 O O . GLU A 1 88 ? 9.975 -8.796 -19.098 1.00 89.25 88 GLU A O 1
ATOM 656 N N . HIS A 1 89 ? 8.907 -6.827 -18.959 1.00 90.50 89 HIS A N 1
ATOM 657 C CA . HIS A 1 89 ? 8.554 -6.954 -17.546 1.00 90.50 89 HIS A CA 1
ATOM 658 C C . HIS A 1 89 ? 7.703 -8.198 -17.260 1.00 90.50 89 HIS A C 1
ATOM 660 O O . HIS A 1 89 ? 8.049 -8.984 -16.376 1.00 90.50 89 HIS A O 1
ATOM 666 N N . LEU A 1 90 ? 6.650 -8.438 -18.050 1.00 91.19 90 LEU A N 1
ATOM 667 C CA . LEU A 1 90 ? 5.771 -9.605 -17.906 1.00 91.19 90 LEU A CA 1
ATOM 668 C C . LEU A 1 90 ? 6.534 -10.932 -18.034 1.00 91.19 90 LEU A C 1
ATOM 670 O O . LEU A 1 90 ? 6.235 -11.872 -17.301 1.00 91.19 90 LEU A O 1
ATOM 674 N N . SER A 1 91 ? 7.544 -11.001 -18.909 1.00 91.00 91 SER A N 1
ATOM 675 C CA . SER A 1 91 ? 8.361 -12.209 -19.114 1.00 91.00 91 SER A CA 1
ATOM 676 C C . SER A 1 91 ? 9.302 -12.540 -17.948 1.00 91.00 91 SER A C 1
ATOM 678 O O . SER A 1 91 ? 9.757 -13.675 -17.819 1.00 91.00 91 SER A O 1
ATOM 680 N N . ARG A 1 92 ? 9.615 -11.557 -17.093 1.00 90.75 92 ARG A N 1
ATOM 681 C CA . ARG A 1 92 ? 10.562 -11.716 -15.979 1.00 90.75 92 ARG A CA 1
ATOM 682 C C . ARG A 1 92 ? 9.926 -12.303 -14.724 1.00 90.75 92 ARG A C 1
ATOM 684 O O . ARG A 1 92 ? 10.664 -12.771 -13.864 1.00 90.75 92 ARG A O 1
ATOM 691 N N . HIS A 1 93 ? 8.596 -12.255 -14.602 1.00 90.94 93 HIS A N 1
ATOM 692 C CA . HIS A 1 93 ? 7.860 -12.733 -13.422 1.00 90.94 93 HIS A CA 1
ATOM 693 C C . HIS A 1 93 ? 8.453 -12.225 -12.093 1.00 90.94 93 HIS A C 1
ATOM 695 O O . HIS A 1 93 ? 8.646 -12.986 -11.135 1.00 90.94 93 HIS A O 1
ATOM 701 N N . LEU A 1 94 ? 8.788 -10.930 -12.062 1.00 93.81 94 LEU A N 1
ATOM 702 C CA . LEU A 1 94 ? 9.371 -10.290 -10.887 1.00 93.81 94 LEU A CA 1
ATOM 703 C C . LEU A 1 94 ? 8.427 -10.385 -9.680 1.00 93.81 94 LEU A C 1
ATOM 705 O O . LEU A 1 94 ? 7.209 -10.353 -9.861 1.00 93.81 94 LEU A O 1
ATOM 709 N N . PRO A 1 95 ? 8.958 -10.461 -8.450 1.00 95.75 95 PRO A N 1
ATOM 710 C CA . PRO A 1 95 ? 8.138 -10.312 -7.258 1.00 95.75 95 PRO A CA 1
ATOM 711 C C . PRO A 1 95 ? 7.455 -8.948 -7.232 1.00 95.75 95 PRO A C 1
ATOM 713 O O . PRO A 1 95 ? 7.997 -7.959 -7.728 1.00 95.75 95 PRO A O 1
ATOM 716 N N . PHE A 1 96 ? 6.275 -8.887 -6.621 1.00 96.06 96 PHE A N 1
ATOM 717 C CA . PHE A 1 96 ? 5.570 -7.621 -6.463 1.00 96.06 96 PHE A CA 1
ATOM 718 C C . PHE A 1 96 ? 6.375 -6.631 -5.618 1.00 96.06 96 PHE A C 1
ATOM 720 O O . PHE A 1 96 ? 7.050 -7.022 -4.664 1.00 96.06 96 PHE A O 1
ATOM 727 N N . ALA A 1 97 ? 6.242 -5.334 -5.891 1.00 94.69 97 ALA A N 1
ATOM 728 C CA . ALA A 1 97 ? 6.757 -4.324 -4.979 1.00 94.69 97 ALA A CA 1
ATOM 729 C C . ALA A 1 97 ? 5.908 -4.308 -3.700 1.00 94.69 97 ALA A C 1
ATOM 731 O O . ALA A 1 97 ? 4.678 -4.333 -3.764 1.00 94.69 97 ALA A O 1
ATOM 732 N N . PHE A 1 98 ? 6.553 -4.243 -2.536 1.00 96.94 98 PHE A N 1
ATOM 733 C CA . PHE A 1 98 ? 5.854 -4.005 -1.277 1.00 96.94 98 PHE A CA 1
ATOM 734 C C . PHE A 1 98 ? 5.459 -2.528 -1.181 1.00 96.94 98 PHE A C 1
ATOM 736 O O . PHE A 1 98 ? 6.321 -1.646 -1.220 1.00 96.94 98 PHE A O 1
ATOM 743 N N . LEU A 1 99 ? 4.157 -2.259 -1.068 1.00 96.06 99 LEU A N 1
ATOM 744 C CA . LEU A 1 99 ? 3.628 -0.901 -0.970 1.00 96.06 99 LEU A CA 1
ATOM 745 C C . LEU A 1 99 ? 3.526 -0.436 0.473 1.00 96.06 99 LEU A C 1
ATOM 747 O O . LEU A 1 99 ? 3.965 0.667 0.792 1.00 96.06 99 LEU A O 1
ATOM 751 N N . CYS A 1 100 ? 2.917 -1.243 1.335 1.00 96.75 100 CYS A N 1
ATOM 752 C CA . CYS A 1 100 ? 2.712 -0.903 2.735 1.00 96.75 100 CYS A CA 1
ATOM 753 C C . CYS A 1 100 ? 2.261 -2.116 3.546 1.00 96.75 100 CYS A C 1
ATOM 755 O O . CYS A 1 100 ? 1.769 -3.109 3.006 1.00 96.75 100 CYS A O 1
ATOM 757 N N . GLN A 1 101 ? 2.381 -1.988 4.864 1.00 97.56 101 GLN A N 1
ATOM 758 C CA . GLN A 1 101 ? 1.623 -2.798 5.809 1.00 97.56 101 GLN A CA 1
ATOM 759 C C . GLN A 1 101 ? 0.894 -1.878 6.782 1.00 97.56 101 GLN A C 1
ATOM 761 O O . GLN A 1 101 ? 1.415 -0.817 7.130 1.00 97.56 101 GLN A O 1
ATOM 766 N N . ILE A 1 102 ? -0.289 -2.299 7.213 1.00 97.50 102 ILE A N 1
ATOM 767 C CA . ILE A 1 102 ? -1.120 -1.614 8.201 1.00 97.50 102 ILE A CA 1
ATOM 768 C C . ILE A 1 102 ? -1.321 -2.560 9.381 1.00 97.50 102 ILE A C 1
ATOM 770 O O . ILE A 1 102 ? -1.814 -3.675 9.185 1.00 97.50 102 ILE A O 1
ATOM 774 N N . ASP A 1 103 ? -0.941 -2.122 10.579 1.00 96.88 103 ASP A N 1
ATOM 775 C CA . ASP A 1 103 ? -1.260 -2.825 11.820 1.00 96.88 103 ASP A CA 1
ATOM 776 C C . ASP A 1 103 ? -2.749 -2.637 12.135 1.00 96.88 103 ASP A C 1
ATOM 778 O O . ASP A 1 103 ? -3.250 -1.517 12.275 1.00 96.88 103 ASP A O 1
ATOM 782 N N . LEU A 1 104 ? -3.481 -3.745 12.212 1.00 96.94 104 LEU A N 1
ATOM 783 C CA . LEU A 1 104 ? -4.911 -3.711 12.479 1.00 96.94 104 LEU A CA 1
ATOM 784 C C . LEU A 1 104 ? -5.211 -3.403 13.945 1.00 96.94 104 LEU A C 1
ATOM 786 O O . LEU A 1 104 ? -6.266 -2.841 14.212 1.00 96.94 104 LEU A O 1
ATOM 790 N N . ALA A 1 105 ? -4.286 -3.669 14.872 1.00 95.06 105 ALA A N 1
ATOM 791 C CA . ALA A 1 105 ? -4.451 -3.258 16.263 1.00 95.06 105 ALA A CA 1
ATOM 792 C C . ALA A 1 105 ? -4.432 -1.725 16.392 1.00 95.06 105 ALA A C 1
ATOM 794 O O . ALA A 1 105 ? -5.283 -1.153 17.075 1.00 95.06 105 ALA A O 1
ATOM 795 N N . GLU A 1 106 ? -3.522 -1.046 15.680 1.00 93.69 106 GLU A N 1
ATOM 796 C CA . GLU A 1 106 ? -3.489 0.424 15.603 1.00 93.69 106 GLU A CA 1
ATOM 797 C C . GLU A 1 106 ? -4.782 0.980 14.991 1.00 93.69 106 GLU A C 1
ATOM 799 O O . GLU A 1 106 ? -5.360 1.935 15.509 1.00 93.69 106 GLU A O 1
ATOM 804 N N . ALA A 1 107 ? -5.258 0.368 13.903 1.00 93.62 107 ALA A N 1
ATOM 805 C CA . ALA A 1 107 ? -6.476 0.798 13.223 1.00 93.62 107 ALA A CA 1
ATOM 806 C C . ALA A 1 107 ? -7.739 0.562 14.073 1.00 93.62 107 ALA A C 1
ATOM 808 O O . ALA A 1 107 ? -8.599 1.439 14.163 1.00 93.62 107 ALA A O 1
ATOM 809 N N . HIS A 1 108 ? -7.849 -0.596 14.724 1.00 94.62 108 HIS A N 1
ATOM 810 C CA . HIS A 1 108 ? -8.960 -0.943 15.610 1.00 94.62 108 HIS A CA 1
ATOM 811 C C . HIS A 1 108 ? -9.010 -0.022 16.841 1.00 94.62 108 HIS A C 1
ATOM 813 O O . HIS A 1 108 ? -10.084 0.378 17.285 1.00 94.62 108 HIS A O 1
ATOM 819 N N . ALA A 1 109 ? -7.852 0.412 17.353 1.00 93.94 109 ALA A N 1
ATOM 820 C CA . ALA A 1 109 ? -7.767 1.333 18.487 1.00 93.94 109 ALA A CA 1
ATOM 821 C C . ALA A 1 109 ? -8.334 2.746 18.213 1.00 93.94 109 ALA A C 1
ATOM 823 O O . ALA A 1 109 ? -8.472 3.533 19.151 1.00 93.94 109 ALA A O 1
ATOM 824 N N . LEU A 1 110 ? -8.696 3.075 16.964 1.00 90.81 110 LEU A N 1
ATOM 825 C CA . LEU A 1 110 ? -9.339 4.349 16.604 1.00 90.81 110 LEU A CA 1
ATOM 826 C C . LEU A 1 110 ? -10.804 4.457 17.076 1.00 90.81 110 LEU A C 1
ATOM 828 O O . LEU A 1 110 ? -11.375 5.548 17.029 1.00 90.81 110 LEU A O 1
ATOM 832 N N . GLY A 1 111 ? -11.396 3.370 17.582 1.00 89.19 111 GLY A N 1
ATOM 833 C CA . GLY A 1 111 ? -12.664 3.387 18.313 1.00 89.19 111 GLY A CA 1
ATOM 834 C C . GLY A 1 111 ? -13.847 2.831 17.523 1.00 89.19 111 GLY A C 1
ATOM 835 O O . GLY A 1 111 ? -13.696 1.989 16.646 1.00 89.19 111 GLY A O 1
ATOM 836 N N . GLU A 1 112 ? -15.059 3.293 17.847 1.00 87.38 112 GLU A N 1
ATOM 837 C CA . GLU A 1 112 ? -16.310 2.697 17.344 1.00 87.38 112 GLU A CA 1
ATOM 838 C C . GLU A 1 112 ? -16.403 2.655 15.809 1.00 87.38 112 GLU A C 1
ATOM 840 O O . GLU A 1 112 ? -16.971 1.719 15.254 1.00 87.38 112 GLU A O 1
ATOM 845 N N . LEU A 1 113 ? -15.805 3.629 15.113 1.00 84.00 113 LEU A N 1
ATOM 846 C CA . LEU A 1 113 ? -15.817 3.706 13.646 1.00 84.00 113 LEU A CA 1
ATOM 847 C C . LEU A 1 113 ? -14.958 2.632 12.965 1.00 84.00 113 LEU A C 1
ATOM 849 O O . LEU A 1 113 ? -15.114 2.399 11.768 1.00 84.00 113 LEU A O 1
ATOM 853 N N . THR A 1 114 ? -14.050 1.998 13.703 1.00 90.06 114 THR A N 1
ATOM 854 C CA . THR A 1 114 ? -13.158 0.944 13.208 1.00 90.06 114 THR A CA 1
ATOM 855 C C . THR A 1 114 ? -13.338 -0.369 13.965 1.00 90.06 114 THR A C 1
ATOM 857 O O . THR A 1 114 ? -12.547 -1.291 13.779 1.00 90.06 114 THR A O 1
ATOM 860 N N . ALA A 1 115 ? -14.407 -0.493 14.760 1.00 89.81 115 ALA A N 1
ATOM 861 C CA . ALA A 1 115 ? -14.694 -1.674 15.571 1.00 89.81 115 ALA A CA 1
ATOM 862 C C . ALA A 1 115 ? -14.888 -2.957 14.741 1.00 89.81 115 ALA A C 1
ATOM 864 O O . ALA A 1 115 ? -14.634 -4.050 15.240 1.00 89.81 115 ALA A O 1
ATOM 865 N N . ASP A 1 116 ? -15.294 -2.824 13.473 1.00 92.94 116 ASP A N 1
ATOM 866 C CA . ASP A 1 116 ? -15.435 -3.948 12.538 1.00 92.94 116 ASP A CA 1
ATOM 867 C C . ASP A 1 116 ? -14.086 -4.446 11.980 1.00 92.94 116 ASP A C 1
ATOM 869 O O . ASP A 1 116 ? -14.024 -5.515 11.366 1.00 92.94 116 ASP A O 1
ATOM 873 N N . LEU A 1 117 ? -12.994 -3.692 12.164 1.00 93.38 117 LEU A N 1
ATOM 874 C CA . LEU A 1 117 ? -11.658 -4.160 11.801 1.00 93.38 117 LEU A CA 1
ATOM 875 C C . LEU A 1 117 ? -11.174 -5.213 12.808 1.00 93.38 117 LEU A C 1
ATOM 877 O O . LEU A 1 117 ? -11.464 -5.094 13.999 1.00 93.38 117 LEU A O 1
ATOM 881 N N . PRO A 1 118 ? -10.391 -6.216 12.372 1.00 95.81 118 PRO A N 1
ATOM 882 C CA . PRO A 1 118 ? -9.804 -7.183 13.291 1.00 95.81 118 PRO A CA 1
ATOM 883 C C . PRO A 1 118 ? -8.973 -6.516 14.397 1.00 95.81 118 PRO A C 1
ATOM 885 O O . PRO A 1 118 ? -8.210 -5.596 14.130 1.00 95.81 118 PRO A O 1
ATOM 888 N N . GLU A 1 119 ? -9.065 -7.034 15.624 1.00 96.19 119 GLU A N 1
ATOM 889 C CA . GLU A 1 119 ? -8.329 -6.506 16.790 1.00 96.19 119 GLU A CA 1
ATOM 890 C C . GLU A 1 119 ? -6.807 -6.711 16.704 1.00 96.19 119 GLU A C 1
ATOM 892 O O . GLU A 1 119 ? -6.046 -6.111 17.460 1.00 96.19 119 GLU A O 1
ATOM 897 N N . HIS A 1 120 ? -6.352 -7.618 15.838 1.00 96.81 120 HIS A N 1
ATOM 898 C CA . HIS A 1 120 ? -4.950 -7.993 15.713 1.00 96.81 120 HIS A CA 1
ATOM 899 C C . HIS A 1 120 ? -4.598 -8.448 14.295 1.00 96.81 120 HIS A C 1
ATOM 901 O O . HIS A 1 120 ? -5.453 -8.781 13.468 1.00 96.81 120 HIS A O 1
ATOM 907 N N . GLY A 1 121 ? -3.292 -8.523 14.049 1.00 97.19 121 GLY A N 1
ATOM 908 C CA . GLY A 1 121 ? -2.724 -8.879 12.759 1.00 97.19 121 GLY A CA 1
ATOM 909 C C . GLY A 1 121 ? -2.443 -7.651 11.905 1.00 97.19 121 GLY A C 1
ATOM 910 O O . GLY A 1 121 ? -2.554 -6.514 12.351 1.00 97.19 121 GLY A O 1
ATOM 911 N N . ARG A 1 122 ? -2.041 -7.894 10.663 1.00 97.50 122 ARG A N 1
ATOM 912 C CA . ARG A 1 122 ? -1.608 -6.848 9.738 1.00 97.50 122 ARG A CA 1
ATOM 913 C C . ARG A 1 122 ? -2.128 -7.119 8.333 1.00 97.50 122 ARG A C 1
ATOM 915 O O . ARG A 1 122 ? -2.172 -8.273 7.899 1.00 97.50 122 ARG A O 1
ATOM 922 N N . LEU A 1 123 ? -2.491 -6.065 7.612 1.00 98.19 123 LEU A N 1
ATOM 923 C CA . LEU A 1 123 ? -2.715 -6.132 6.168 1.00 98.19 123 LEU A CA 1
ATOM 924 C C . LEU A 1 123 ? -1.438 -5.712 5.455 1.00 98.19 123 LEU A C 1
ATOM 926 O O . LEU A 1 123 ? -0.923 -4.634 5.727 1.00 98.19 123 LEU A O 1
ATOM 930 N N . LEU A 1 124 ? -0.942 -6.542 4.544 1.00 98.56 124 LEU A N 1
ATOM 931 C CA . LEU A 1 124 ? 0.200 -6.243 3.690 1.00 98.56 124 LEU A CA 1
ATOM 932 C C . LEU A 1 124 ? -0.276 -6.082 2.251 1.00 98.56 124 LEU A C 1
ATOM 934 O O . LEU A 1 124 ? -1.016 -6.927 1.742 1.00 98.56 124 LEU A O 1
ATOM 938 N N . PHE A 1 125 ? 0.185 -5.023 1.598 1.00 98.00 125 PHE A N 1
ATOM 939 C CA . PHE A 1 125 ? -0.187 -4.672 0.238 1.00 98.00 125 PHE A CA 1
ATOM 940 C C . PHE A 1 125 ? 1.035 -4.745 -0.665 1.00 98.00 125 PHE A C 1
ATOM 942 O O . PHE A 1 125 ? 2.064 -4.108 -0.419 1.00 98.00 125 PHE A O 1
ATOM 949 N N . PHE A 1 126 ? 0.892 -5.502 -1.739 1.00 97.56 126 PHE A N 1
ATOM 950 C CA . PHE A 1 126 ? 1.896 -5.683 -2.766 1.00 97.56 126 PHE A CA 1
ATOM 951 C C . PHE A 1 126 ? 1.288 -5.354 -4.126 1.00 97.56 126 PHE A C 1
ATOM 953 O O . PHE A 1 126 ? 0.107 -5.616 -4.365 1.00 97.56 126 PHE A O 1
ATOM 960 N N . TYR A 1 127 ? 2.088 -4.767 -5.011 1.00 95.94 127 TYR A N 1
ATOM 961 C CA . TYR A 1 127 ? 1.601 -4.306 -6.303 1.00 95.94 127 TYR A CA 1
ATOM 962 C C . TYR A 1 127 ? 2.663 -4.363 -7.392 1.00 95.94 127 TYR A C 1
ATOM 964 O O . TYR A 1 127 ? 3.844 -4.087 -7.161 1.00 95.94 127 TYR A O 1
ATOM 972 N N . ASP A 1 128 ? 2.227 -4.686 -8.603 1.00 93.75 128 ASP A N 1
ATOM 973 C CA . ASP A 1 128 ? 3.025 -4.541 -9.807 1.00 93.75 128 ASP A CA 1
ATOM 974 C C . ASP A 1 128 ? 2.882 -3.109 -10.335 1.00 93.75 128 ASP A C 1
ATOM 976 O O . ASP A 1 128 ? 1.960 -2.779 -11.085 1.00 93.75 128 ASP A O 1
ATOM 980 N N . LEU A 1 129 ? 3.822 -2.247 -9.937 1.00 88.44 129 LEU A N 1
ATOM 981 C CA . LEU A 1 129 ? 3.870 -0.844 -10.361 1.00 88.44 129 LEU A CA 1
ATOM 982 C C . LEU A 1 129 ? 4.054 -0.676 -11.875 1.00 88.44 129 LEU A C 1
ATOM 984 O O . LEU A 1 129 ? 3.747 0.390 -12.406 1.00 88.44 129 LEU A O 1
ATOM 988 N N . CYS A 1 130 ? 4.545 -1.707 -12.566 1.00 87.69 130 CYS A N 1
ATOM 989 C CA . CYS A 1 130 ? 4.785 -1.651 -13.998 1.00 87.69 130 CYS A CA 1
ATOM 990 C C . CYS A 1 130 ? 3.524 -1.983 -14.787 1.00 87.69 130 CYS A C 1
ATOM 992 O O . CYS A 1 130 ? 3.198 -1.293 -15.752 1.00 87.69 130 CYS A O 1
ATOM 994 N N . VAL A 1 131 ? 2.803 -3.021 -14.363 1.00 89.38 131 VAL A N 1
ATOM 995 C CA . VAL A 1 131 ? 1.653 -3.553 -15.101 1.00 89.38 131 VAL A CA 1
ATOM 996 C C . VAL A 1 131 ? 0.330 -2.966 -14.637 1.00 89.38 131 VAL A C 1
ATOM 998 O O . VAL A 1 131 ? -0.562 -2.769 -15.458 1.00 89.38 131 VAL A O 1
ATOM 1001 N N . GLY A 1 132 ? 0.173 -2.654 -13.352 1.00 88.88 132 GLY A N 1
ATOM 1002 C CA . GLY A 1 132 ? -1.146 -2.348 -12.802 1.00 88.88 132 GLY A CA 1
ATOM 1003 C C . GLY A 1 132 ? -1.794 -1.064 -13.342 1.00 88.88 132 GLY A C 1
ATOM 1004 O O . GLY A 1 132 ? -3.005 -0.911 -13.267 1.00 88.88 132 GLY A O 1
ATOM 1005 N N . GLY A 1 133 ? -1.026 -0.162 -13.965 1.00 87.69 133 GLY A N 1
ATOM 1006 C CA . GLY A 1 133 ? -1.588 0.971 -14.716 1.00 87.69 133 GLY A CA 1
ATOM 1007 C C . GLY A 1 133 ? -2.240 0.594 -16.058 1.00 87.69 133 GLY A C 1
ATOM 1008 O O . GLY A 1 133 ? -2.961 1.403 -16.636 1.00 87.69 133 GLY A O 1
ATOM 1009 N N . TRP A 1 134 ? -1.984 -0.616 -16.558 1.00 87.50 134 TRP A N 1
ATOM 1010 C CA . TRP A 1 134 ? -2.396 -1.108 -17.880 1.00 87.50 134 TRP A CA 1
ATOM 1011 C C . TRP A 1 134 ? -3.371 -2.283 -17.802 1.00 87.50 134 TRP A C 1
ATOM 1013 O O . TRP A 1 134 ? -4.051 -2.612 -18.778 1.00 87.50 134 TRP A O 1
ATOM 1023 N N . GLU A 1 135 ? -3.462 -2.918 -16.640 1.00 87.44 135 GLU A N 1
ATOM 1024 C CA . GLU A 1 135 ? -4.326 -4.059 -16.397 1.00 87.44 135 GLU A CA 1
ATOM 1025 C C . GLU A 1 135 ? -5.444 -3.717 -15.418 1.00 87.44 135 GLU A C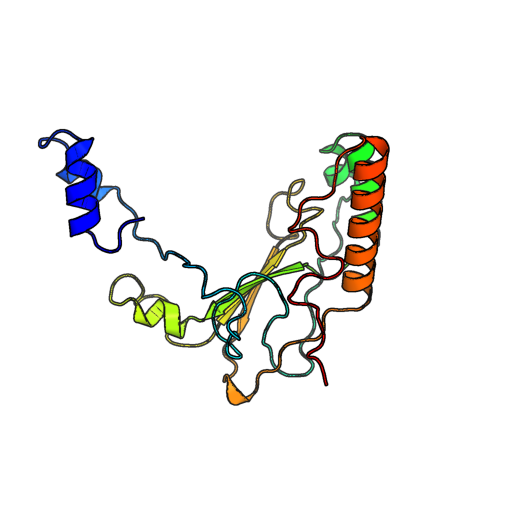 1
ATOM 1027 O O . GLU A 1 135 ? -5.263 -2.955 -14.475 1.00 87.44 135 GLU A O 1
ATOM 1032 N N . GLN A 1 136 ? -6.618 -4.296 -15.661 1.00 80.31 136 GLN A N 1
ATOM 1033 C CA . GLN A 1 136 ? -7.754 -4.220 -14.754 1.00 80.31 136 GLN A CA 1
ATOM 1034 C C . GLN A 1 136 ? -7.932 -5.581 -14.085 1.00 80.31 136 GLN A C 1
ATOM 1036 O O . GLN A 1 136 ? -7.736 -6.610 -14.730 1.00 80.31 136 GLN A O 1
ATOM 1041 N N . GLY A 1 137 ? -8.350 -5.577 -12.823 1.00 86.00 137 GLY A N 1
ATOM 1042 C CA . GLY A 1 137 ? -8.554 -6.783 -12.024 1.00 86.00 137 GLY A CA 1
ATOM 1043 C C . GLY A 1 137 ? -7.455 -6.995 -10.988 1.00 86.00 137 GLY A C 1
ATOM 1044 O O . GLY A 1 137 ? -6.672 -6.091 -10.697 1.00 86.00 137 GLY A O 1
ATOM 1045 N N . ASP A 1 138 ? -7.419 -8.202 -10.429 1.00 89.94 138 ASP A N 1
ATOM 1046 C CA . ASP A 1 138 ? -6.678 -8.469 -9.192 1.00 89.94 138 ASP A CA 1
ATOM 1047 C C . ASP A 1 138 ? -5.260 -9.002 -9.436 1.00 89.94 138 ASP A C 1
ATOM 1049 O O . ASP A 1 138 ? -4.445 -9.001 -8.523 1.00 89.94 138 ASP A O 1
ATOM 1053 N N . ARG A 1 139 ? -4.921 -9.423 -10.664 1.00 92.62 139 ARG A N 1
ATOM 1054 C CA . ARG A 1 139 ? -3.600 -9.990 -10.991 1.00 92.62 139 ARG A CA 1
ATOM 1055 C C . ARG A 1 139 ? -2.406 -9.084 -10.638 1.00 92.62 139 ARG A C 1
ATOM 1057 O O . ARG A 1 139 ? -1.415 -9.629 -10.155 1.00 92.62 139 ARG A O 1
ATOM 1064 N N . PRO A 1 140 ? -2.431 -7.751 -10.858 1.00 93.75 140 PRO A N 1
ATOM 1065 C CA . PRO A 1 140 ? -1.306 -6.891 -10.493 1.00 93.75 140 PRO A CA 1
ATOM 1066 C C . PRO A 1 140 ? -1.254 -6.566 -8.992 1.00 93.75 140 PRO A C 1
ATOM 1068 O O . PRO A 1 140 ? -0.355 -5.842 -8.572 1.00 93.75 140 PRO A O 1
ATOM 1071 N N . VAL A 1 141 ? -2.196 -7.056 -8.182 1.00 95.06 141 VAL A N 1
ATOM 1072 C CA . VAL A 1 141 ? -2.314 -6.759 -6.752 1.00 95.06 141 VAL A CA 1
ATOM 1073 C C . VAL A 1 141 ? -2.166 -8.050 -5.949 1.00 95.06 141 VAL A C 1
ATOM 1075 O O . VAL A 1 141 ? -2.682 -9.103 -6.308 1.00 95.06 141 VAL A O 1
ATOM 1078 N N . HIS A 1 142 ? -1.509 -7.974 -4.798 1.00 97.06 142 HIS A N 1
ATOM 1079 C CA . HIS A 1 142 ? -1.586 -9.032 -3.803 1.00 97.06 142 HIS A CA 1
ATOM 1080 C C . HIS A 1 142 ? -1.786 -8.428 -2.417 1.00 97.06 142 HIS A C 1
ATOM 1082 O O . HIS A 1 142 ? -1.001 -7.594 -1.968 1.00 97.06 142 HIS A O 1
ATOM 1088 N N . VAL A 1 143 ? -2.851 -8.854 -1.738 1.00 97.38 143 VAL A N 1
ATOM 1089 C CA . VAL A 1 143 ? -3.158 -8.447 -0.365 1.00 97.38 143 VAL A CA 1
ATOM 1090 C C . VAL A 1 143 ? -3.078 -9.671 0.528 1.00 97.38 143 VAL A C 1
ATOM 1092 O O . VAL A 1 143 ? -3.701 -10.695 0.248 1.00 97.38 143 VAL A O 1
ATOM 1095 N N . ARG A 1 144 ? -2.326 -9.554 1.621 1.00 97.31 144 ARG A N 1
ATOM 1096 C CA . ARG A 1 144 ? -2.200 -10.604 2.629 1.00 97.31 144 ARG A CA 1
ATOM 1097 C C . ARG A 1 144 ? -2.672 -10.080 3.973 1.00 97.31 144 ARG A C 1
ATOM 1099 O O . ARG A 1 144 ? -2.186 -9.055 4.437 1.00 97.31 144 ARG A O 1
ATOM 1106 N N . TRP A 1 145 ? -3.567 -10.819 4.617 1.00 97.69 145 TRP A N 1
ATOM 1107 C CA . TRP A 1 145 ? -3.834 -10.663 6.041 1.00 97.69 145 TRP A CA 1
ATOM 1108 C C . TRP A 1 145 ? -2.984 -11.674 6.807 1.00 97.69 145 TRP A C 1
ATOM 1110 O O . TRP A 1 145 ? -3.100 -12.878 6.580 1.00 97.69 145 TRP A O 1
ATOM 1120 N N . ASP A 1 146 ? -2.093 -11.187 7.665 1.00 97.94 146 ASP A N 1
ATOM 1121 C CA . ASP A 1 146 ? -1.219 -12.018 8.487 1.00 97.94 146 ASP A CA 1
ATOM 1122 C C . ASP A 1 146 ? -1.528 -11.805 9.973 1.00 97.94 146 ASP A C 1
ATOM 1124 O O . ASP A 1 146 ? -1.495 -10.682 10.476 1.00 97.94 146 ASP A O 1
ATOM 1128 N N . THR A 1 147 ? -1.841 -12.892 10.675 1.00 97.62 147 THR A N 1
ATOM 1129 C CA . THR A 1 147 ? -2.192 -12.885 12.104 1.00 97.62 147 THR A CA 1
ATOM 1130 C C . THR A 1 147 ? -1.050 -13.386 12.987 1.00 97.62 147 THR A C 1
ATOM 1132 O O . THR A 1 147 ? -1.270 -13.686 14.159 1.00 97.62 147 THR A O 1
ATOM 1135 N N . THR A 1 148 ? 0.164 -13.517 12.444 1.00 97.75 148 THR A N 1
ATOM 1136 C CA . THR A 1 148 ? 1.317 -14.007 13.202 1.00 97.75 148 THR A CA 1
ATOM 1137 C C . THR A 1 148 ? 1.657 -13.013 14.323 1.00 97.75 148 THR A C 1
ATOM 1139 O O . THR A 1 148 ? 1.686 -11.799 14.063 1.00 97.75 148 THR A O 1
ATOM 1142 N N . PRO A 1 149 ? 1.932 -13.483 15.558 1.00 96.69 149 PRO A N 1
ATOM 1143 C CA . PRO A 1 149 ? 2.372 -12.622 16.651 1.00 96.69 149 PRO A CA 1
ATOM 1144 C C . PRO A 1 149 ? 3.626 -11.819 16.294 1.00 96.69 149 PRO A C 1
ATOM 1146 O O . PRO A 1 149 ? 4.552 -12.345 15.681 1.00 96.69 149 PRO A O 1
ATOM 1149 N N . VAL A 1 150 ? 3.700 -10.563 16.750 1.00 96.44 150 VAL A N 1
ATOM 1150 C CA . VAL A 1 150 ? 4.838 -9.659 16.476 1.00 96.44 150 VAL A CA 1
ATOM 1151 C C . VAL A 1 150 ? 6.187 -10.260 16.887 1.00 96.44 150 VAL A C 1
ATOM 1153 O O . VAL A 1 150 ? 7.185 -10.061 16.201 1.00 96.44 150 VAL A O 1
ATOM 1156 N N . SER A 1 151 ? 6.213 -11.058 17.956 1.00 96.62 151 SER A N 1
ATOM 1157 C CA . SER A 1 151 ? 7.417 -11.737 18.450 1.00 96.62 151 SER A CA 1
ATOM 1158 C C . SER A 1 151 ? 8.009 -12.778 17.494 1.00 96.62 151 SER A C 1
ATOM 1160 O O . SER A 1 151 ? 9.144 -13.198 17.697 1.00 96.62 151 SER A O 1
ATOM 1162 N N . GLU A 1 152 ? 7.252 -13.225 16.492 1.00 97.62 152 GLU A N 1
ATOM 1163 C CA . GLU A 1 152 ? 7.670 -14.245 15.520 1.00 97.62 152 GLU A CA 1
ATOM 1164 C C . GLU A 1 152 ? 8.005 -13.649 14.144 1.00 97.62 152 GLU A C 1
ATOM 1166 O O . GLU A 1 152 ? 8.344 -14.376 13.207 1.00 97.62 152 GLU A O 1
ATOM 1171 N N . LEU A 1 153 ? 7.917 -12.325 14.009 1.00 97.75 153 LEU A N 1
ATOM 1172 C CA . LEU A 1 153 ? 8.147 -11.641 12.747 1.00 97.75 153 LEU A CA 1
ATOM 1173 C C . LEU A 1 153 ? 9.600 -11.251 12.563 1.00 97.75 153 LEU A C 1
ATOM 1175 O O . LEU A 1 153 ? 10.307 -10.865 13.496 1.00 97.75 153 LEU A O 1
ATOM 1179 N N . VAL A 1 154 ? 9.993 -11.241 11.298 1.00 96.69 154 VAL A N 1
ATOM 1180 C CA . VAL A 1 154 ? 11.216 -10.612 10.830 1.00 96.69 154 VAL A CA 1
ATOM 1181 C C . VAL A 1 154 ? 10.889 -9.724 9.636 1.00 96.69 154 VAL A C 1
ATOM 1183 O O . VAL A 1 154 ? 9.969 -10.007 8.867 1.00 96.69 154 VAL A O 1
ATOM 1186 N N . SER A 1 155 ? 11.669 -8.663 9.462 1.00 95.88 155 SER A N 1
ATOM 1187 C CA . SER A 1 155 ? 11.662 -7.900 8.216 1.00 95.88 155 SER A CA 1
ATOM 1188 C C . SER A 1 155 ? 12.276 -8.771 7.119 1.00 95.88 155 SER A C 1
ATOM 1190 O O . SER A 1 155 ? 13.423 -9.208 7.254 1.00 95.88 155 SER A O 1
ATOM 1192 N N . LEU A 1 156 ? 11.510 -9.079 6.070 1.00 95.62 156 LEU A N 1
ATOM 1193 C CA . LEU A 1 156 ? 11.998 -9.929 4.984 1.00 95.62 156 LEU A CA 1
ATOM 1194 C C . LEU A 1 156 ? 13.058 -9.206 4.147 1.00 95.62 156 LEU A C 1
ATOM 1196 O O . LEU A 1 156 ? 12.938 -8.019 3.836 1.00 95.62 156 LEU A O 1
ATOM 1200 N N . GLU A 1 157 ? 14.076 -9.941 3.709 1.00 93.50 157 GLU A N 1
ATOM 1201 C CA . GLU A 1 157 ? 14.998 -9.426 2.700 1.00 93.50 157 GLU A CA 1
ATOM 1202 C C . GLU A 1 157 ? 14.282 -9.308 1.351 1.00 93.50 157 GLU A C 1
ATOM 1204 O O . GLU A 1 157 ? 13.507 -10.180 0.952 1.00 93.50 157 GLU A O 1
ATOM 1209 N N . VAL A 1 158 ? 14.530 -8.200 0.653 1.00 93.50 158 VAL A N 1
ATOM 1210 C CA . VAL A 1 158 ? 13.964 -7.985 -0.678 1.00 93.50 158 VAL A CA 1
ATOM 1211 C C . VAL A 1 158 ? 14.633 -8.949 -1.661 1.00 93.50 158 VAL A C 1
ATOM 1213 O O . VAL A 1 158 ? 15.863 -9.006 -1.675 1.00 93.50 158 VAL A O 1
ATOM 1216 N N . PRO A 1 159 ? 13.868 -9.672 -2.501 1.00 95.06 159 PRO A N 1
ATOM 1217 C CA . PRO A 1 159 ? 14.438 -10.608 -3.462 1.00 95.06 159 PRO A CA 1
ATOM 1218 C C . PRO A 1 159 ? 15.441 -9.950 -4.417 1.00 95.06 159 PRO A C 1
ATOM 1220 O O . PRO A 1 159 ? 15.197 -8.854 -4.928 1.00 95.06 159 PRO A O 1
ATOM 1223 N N . ASP A 1 160 ? 16.542 -10.648 -4.704 1.00 94.38 160 ASP A N 1
ATOM 1224 C CA . ASP A 1 160 ? 17.646 -10.141 -5.532 1.00 94.38 160 ASP A CA 1
ATOM 1225 C C . ASP A 1 160 ? 17.203 -9.682 -6.929 1.00 94.38 160 ASP A C 1
ATOM 1227 O O . ASP A 1 160 ? 17.713 -8.696 -7.459 1.00 94.38 160 ASP A O 1
ATOM 1231 N N . ASP A 1 161 ? 16.236 -10.370 -7.537 1.00 93.44 161 ASP A N 1
ATOM 1232 C CA . ASP A 1 161 ? 15.706 -10.022 -8.856 1.00 93.44 161 ASP A CA 1
ATOM 1233 C C . ASP A 1 161 ? 14.877 -8.729 -8.839 1.00 93.44 161 ASP A C 1
ATOM 1235 O O . ASP A 1 161 ? 14.928 -7.959 -9.804 1.00 93.44 161 ASP A O 1
ATOM 1239 N N . LEU A 1 162 ? 14.177 -8.448 -7.736 1.00 91.38 162 LEU A N 1
ATOM 1240 C CA . LEU A 1 162 ? 13.489 -7.177 -7.514 1.00 91.38 162 LEU A CA 1
ATOM 1241 C C . LEU A 1 162 ? 14.481 -6.047 -7.202 1.00 91.38 162 LEU A C 1
ATOM 1243 O O . LEU A 1 162 ? 14.323 -4.941 -7.720 1.00 91.38 162 LEU A O 1
ATOM 1247 N N . VAL A 1 163 ? 15.539 -6.327 -6.431 1.00 91.69 163 VAL A N 1
ATOM 1248 C CA . VAL A 1 163 ? 16.640 -5.374 -6.195 1.00 91.69 163 VAL A CA 1
ATOM 1249 C C . VAL A 1 163 ? 17.311 -4.997 -7.517 1.00 91.69 163 VAL A C 1
ATOM 1251 O O . VAL A 1 163 ? 17.434 -3.813 -7.822 1.00 91.69 163 VAL A O 1
ATOM 1254 N N . ALA A 1 164 ? 17.674 -5.983 -8.341 1.00 91.50 164 ALA A N 1
ATOM 1255 C CA . ALA A 1 164 ? 18.291 -5.752 -9.644 1.00 91.50 164 ALA A CA 1
ATOM 1256 C C . ALA A 1 164 ? 17.364 -4.986 -10.604 1.00 91.50 164 ALA A C 1
ATOM 1258 O O . ALA A 1 164 ? 17.820 -4.126 -11.358 1.00 91.50 164 ALA A O 1
ATOM 1259 N N . ALA A 1 165 ? 16.055 -5.267 -10.575 1.00 89.12 165 ALA A N 1
ATOM 1260 C CA . ALA A 1 165 ? 15.073 -4.516 -11.354 1.00 89.12 165 ALA A CA 1
ATOM 1261 C C . ALA A 1 165 ? 15.026 -3.037 -10.947 1.00 89.12 165 ALA A C 1
ATOM 1263 O O . ALA A 1 165 ? 15.056 -2.170 -11.818 1.00 89.12 165 ALA A O 1
ATOM 1264 N N . HIS A 1 166 ? 14.999 -2.761 -9.641 1.00 87.75 166 HIS A N 1
ATOM 1265 C CA . HIS A 1 166 ? 14.989 -1.400 -9.117 1.00 87.75 166 HIS A CA 1
ATOM 1266 C C . HIS A 1 166 ? 16.284 -0.644 -9.441 1.00 87.75 166 HIS A C 1
ATOM 1268 O O . HIS A 1 166 ? 16.241 0.515 -9.851 1.00 87.75 166 HIS A O 1
ATOM 1274 N N . GLU A 1 167 ? 17.441 -1.295 -9.290 1.00 90.06 167 GLU A N 1
ATOM 1275 C CA . GLU A 1 167 ? 18.741 -0.701 -9.619 1.00 90.06 167 GLU A CA 1
ATOM 1276 C C . GLU A 1 167 ? 18.822 -0.338 -11.114 1.00 90.06 167 GLU A C 1
ATOM 1278 O O . GLU A 1 167 ? 19.239 0.773 -11.445 1.00 90.06 167 GLU A O 1
ATOM 1283 N N . ARG A 1 168 ? 18.322 -1.202 -12.010 1.00 87.69 168 ARG A N 1
ATOM 1284 C CA . ARG A 1 168 ? 18.223 -0.902 -13.448 1.00 87.69 168 ARG A CA 1
ATOM 1285 C C . ARG A 1 168 ? 17.296 0.281 -13.738 1.00 87.69 168 ARG A C 1
ATOM 1287 O O . ARG A 1 168 ? 17.680 1.180 -14.479 1.00 87.69 168 ARG A O 1
ATOM 1294 N N . GLU A 1 169 ? 16.095 0.309 -13.159 1.00 85.12 169 GLU A N 1
ATOM 1295 C CA . GLU A 1 169 ? 15.148 1.420 -13.358 1.00 85.12 169 GLU A CA 1
ATOM 1296 C C . GLU A 1 169 ? 15.742 2.755 -12.882 1.00 85.12 169 GLU A C 1
ATOM 1298 O O . GLU A 1 169 ? 15.589 3.795 -13.531 1.00 85.12 169 GLU A O 1
ATOM 1303 N N . HIS A 1 170 ? 16.466 2.727 -11.763 1.00 86.50 170 HIS A N 1
ATOM 1304 C CA . HIS A 1 170 ? 17.173 3.887 -11.243 1.00 86.50 170 HIS A CA 1
ATOM 1305 C C . HIS A 1 170 ? 18.247 4.387 -12.222 1.00 86.50 170 HIS A C 1
ATOM 1307 O O . HIS A 1 170 ? 18.350 5.592 -12.459 1.00 86.50 170 HIS A O 1
ATOM 1313 N N . GLU A 1 171 ? 19.034 3.488 -12.815 1.00 89.62 171 GLU A N 1
ATOM 1314 C CA . GLU A 1 171 ? 20.039 3.838 -13.827 1.00 89.62 171 GLU A CA 1
ATOM 1315 C C . GLU A 1 171 ? 19.401 4.438 -15.088 1.00 89.62 171 GLU A C 1
ATOM 1317 O O . GLU A 1 171 ? 19.806 5.523 -15.509 1.00 89.62 171 GLU A O 1
ATOM 1322 N N . GLU A 1 172 ? 18.337 3.820 -15.610 1.00 86.94 172 GLU A N 1
ATOM 1323 C CA . GLU A 1 172 ? 17.572 4.328 -16.759 1.00 86.94 172 GLU A CA 1
ATOM 1324 C C . GLU A 1 172 ? 16.954 5.709 -16.475 1.00 86.94 172 GLU A C 1
ATOM 1326 O O . GLU A 1 172 ? 16.896 6.587 -17.342 1.00 86.94 172 GLU A O 1
ATOM 1331 N N . TYR A 1 173 ? 16.494 5.948 -15.244 1.00 85.81 173 TYR A N 1
ATOM 1332 C CA . TYR A 1 173 ? 16.030 7.266 -14.824 1.00 85.81 173 TYR A CA 1
ATOM 1333 C C . TYR A 1 173 ? 17.160 8.303 -14.847 1.00 85.81 173 TYR A C 1
ATOM 1335 O O . TYR A 1 173 ? 16.971 9.404 -15.367 1.00 85.81 173 TYR A O 1
ATOM 1343 N N . LEU A 1 174 ? 18.336 7.958 -14.317 1.00 89.38 174 LEU A N 1
ATOM 1344 C CA . LEU A 1 174 ? 19.495 8.849 -14.319 1.00 89.38 174 LEU A CA 1
ATOM 1345 C C . LEU A 1 174 ? 19.994 9.153 -15.738 1.00 89.38 174 LEU A C 1
ATOM 1347 O O . LEU A 1 174 ? 20.405 10.286 -15.991 1.00 89.38 174 LEU A O 1
ATOM 1351 N N . ASP A 1 175 ? 19.945 8.183 -16.652 1.00 90.19 175 ASP A N 1
ATOM 1352 C CA . ASP A 1 175 ? 20.237 8.403 -18.072 1.00 90.19 175 ASP A CA 1
ATOM 1353 C C . ASP A 1 175 ? 19.257 9.397 -18.696 1.00 90.19 175 ASP A C 1
ATOM 1355 O O . ASP A 1 175 ? 19.687 10.398 -19.264 1.00 90.19 175 ASP A O 1
ATOM 1359 N N . ARG A 1 176 ? 17.946 9.227 -18.478 1.00 87.56 176 ARG A N 1
ATOM 1360 C CA . ARG A 1 176 ? 16.947 10.201 -18.953 1.00 87.56 176 ARG A CA 1
ATOM 1361 C C . ARG A 1 176 ? 17.192 11.599 -18.387 1.00 87.56 176 ARG A C 1
ATOM 1363 O O . ARG A 1 176 ? 17.094 12.583 -19.113 1.00 87.56 176 ARG A O 1
ATOM 1370 N N . CYS A 1 177 ? 17.525 11.712 -17.103 1.00 89.62 177 CYS A N 1
ATOM 1371 C CA . CYS A 1 177 ? 17.903 12.992 -16.504 1.00 89.62 177 CYS A CA 1
ATOM 1372 C C . CYS A 1 177 ? 19.070 13.655 -17.253 1.00 89.62 177 CYS A C 1
ATOM 1374 O O . CYS A 1 177 ? 18.998 14.850 -17.536 1.00 89.62 177 CYS A O 1
ATOM 1376 N N . ARG A 1 178 ? 20.103 12.886 -17.627 1.00 92.31 178 ARG A N 1
ATOM 1377 C CA . ARG A 1 178 ? 21.227 13.384 -18.436 1.00 92.31 178 ARG A CA 1
ATOM 1378 C C . ARG A 1 178 ? 20.783 13.817 -19.832 1.00 92.31 178 ARG A C 1
ATOM 1380 O O . ARG A 1 178 ? 21.121 14.924 -20.240 1.00 92.31 178 ARG A O 1
ATOM 1387 N N . ASP A 1 179 ? 20.000 12.994 -20.523 1.00 92.44 179 ASP A N 1
ATOM 1388 C CA . ASP A 1 179 ? 19.536 13.272 -21.890 1.00 92.44 179 ASP A CA 1
ATOM 1389 C C . ASP A 1 179 ? 18.695 14.552 -21.981 1.00 92.44 179 ASP A C 1
ATOM 1391 O O . ASP A 1 179 ? 18.738 15.268 -22.981 1.00 92.44 179 ASP A O 1
ATOM 1395 N N . PHE A 1 180 ? 17.941 14.859 -20.923 1.00 91.94 180 PHE A N 1
ATOM 1396 C CA . PHE A 1 180 ? 17.102 16.055 -20.842 1.00 91.94 180 PHE A CA 1
ATOM 1397 C C . PHE A 1 180 ? 17.761 17.245 -20.131 1.00 91.94 180 PHE A C 1
ATOM 1399 O O . PHE A 1 180 ? 17.078 18.250 -19.930 1.00 91.94 180 PHE A O 1
ATOM 1406 N N . ASP A 1 181 ? 19.036 17.144 -19.741 1.00 92.62 181 ASP A N 1
ATOM 1407 C CA . ASP A 1 181 ? 19.754 18.148 -18.936 1.00 92.62 181 ASP A CA 1
ATOM 1408 C C . ASP A 1 181 ? 18.962 18.575 -17.682 1.00 92.62 181 ASP A C 1
ATOM 1410 O O . ASP A 1 181 ? 18.828 19.750 -17.334 1.00 92.62 181 ASP A O 1
ATOM 1414 N N . LYS A 1 182 ? 18.355 17.588 -17.011 1.00 89.75 182 LYS A N 1
ATOM 1415 C CA . LYS A 1 182 ? 17.572 17.778 -15.788 1.00 89.75 182 LYS A CA 1
ATOM 1416 C C . LYS A 1 182 ? 18.267 17.105 -14.611 1.00 89.75 182 LYS A C 1
ATOM 1418 O O . LYS A 1 182 ? 18.583 15.919 -14.693 1.00 89.75 182 LYS A O 1
ATOM 1423 N N . PRO A 1 183 ? 18.447 17.802 -13.477 1.00 87.00 183 PRO A N 1
ATOM 1424 C CA . PRO A 1 183 ? 18.956 17.151 -12.283 1.00 87.00 183 PRO A CA 1
ATOM 1425 C C . PRO A 1 183 ? 17.945 16.102 -11.787 1.00 87.00 183 PRO A C 1
ATOM 1427 O O . PRO A 1 183 ? 16.733 16.344 -11.853 1.00 87.00 183 PRO A O 1
ATOM 1430 N N . PRO A 1 184 ? 18.408 14.951 -11.267 1.00 85.25 184 PRO A N 1
ATOM 1431 C CA . PRO A 1 184 ? 17.523 14.026 -10.578 1.00 85.25 184 PRO A CA 1
ATOM 1432 C C . PRO A 1 184 ? 16.943 14.695 -9.320 1.00 85.25 184 PRO A C 1
ATOM 1434 O O . PRO A 1 184 ? 17.601 15.544 -8.707 1.00 85.25 184 PRO A O 1
ATOM 1437 N N . PRO A 1 185 ? 15.718 14.335 -8.905 1.00 81.12 185 PRO A N 1
ATOM 1438 C CA . PRO A 1 185 ? 15.115 14.887 -7.706 1.00 81.12 185 PRO A CA 1
ATOM 1439 C C . PRO A 1 185 ? 15.914 14.446 -6.478 1.00 81.12 185 PRO A C 1
ATOM 1441 O O . PRO A 1 185 ? 16.428 13.330 -6.421 1.00 81.12 185 PRO A O 1
ATOM 1444 N N . ALA A 1 186 ? 15.980 15.307 -5.461 1.00 74.25 186 ALA A N 1
ATOM 1445 C CA . ALA A 1 186 ? 16.721 15.035 -4.224 1.00 74.25 186 ALA A CA 1
ATOM 1446 C C . ALA A 1 186 ? 16.223 13.785 -3.465 1.00 74.25 186 ALA A C 1
ATOM 1448 O O . ALA A 1 186 ? 16.935 13.236 -2.626 1.00 74.25 186 ALA A O 1
ATOM 1449 N N . THR A 1 187 ? 15.005 13.334 -3.769 1.00 69.38 187 THR A N 1
ATOM 1450 C CA . THR A 1 187 ? 14.352 12.143 -3.215 1.00 69.38 187 THR A CA 1
ATOM 1451 C C . THR A 1 187 ? 14.674 10.855 -3.976 1.00 69.38 187 THR A C 1
ATOM 1453 O O . THR A 1 187 ? 14.273 9.777 -3.539 1.00 69.38 187 THR A O 1
ATOM 1456 N N . LEU A 1 188 ? 15.389 10.928 -5.105 1.00 68.19 188 LEU A N 1
ATOM 1457 C CA . LEU A 1 188 ? 15.802 9.741 -5.843 1.00 68.19 188 LEU A CA 1
ATOM 1458 C C . LEU A 1 188 ? 16.946 9.050 -5.092 1.00 68.19 188 LEU A C 1
ATOM 1460 O O . LEU A 1 188 ? 18.054 9.575 -4.975 1.00 68.19 188 LEU A O 1
ATOM 1464 N N . HIS A 1 189 ? 16.691 7.847 -4.589 1.00 64.00 189 HIS A N 1
ATOM 1465 C CA . HIS A 1 189 ? 17.683 7.054 -3.873 1.00 64.00 189 HIS A CA 1
ATOM 1466 C C . HIS A 1 189 ? 18.058 5.806 -4.674 1.00 64.00 189 HIS A C 1
ATOM 1468 O O . HIS A 1 189 ? 17.190 5.156 -5.240 1.00 64.00 189 HIS A O 1
ATOM 1474 N N . ARG A 1 190 ? 19.358 5.473 -4.703 1.00 54.81 190 ARG A N 1
ATOM 1475 C CA . ARG A 1 190 ? 19.914 4.308 -5.428 1.00 54.81 190 ARG A CA 1
ATOM 1476 C C . ARG A 1 190 ? 19.390 2.966 -4.904 1.00 54.81 190 ARG A C 1
ATOM 1478 O O . ARG A 1 190 ? 19.331 1.984 -5.625 1.00 54.81 190 ARG A O 1
ATOM 1485 N N . ARG A 1 191 ? 19.021 2.961 -3.625 1.00 54.44 191 ARG A N 1
ATOM 1486 C CA . ARG A 1 191 ? 18.150 1.983 -2.978 1.00 54.44 191 ARG A CA 1
ATOM 1487 C C . ARG A 1 191 ? 17.130 2.776 -2.178 1.00 54.44 191 ARG A C 1
ATOM 1489 O O . ARG A 1 191 ? 17.546 3.754 -1.532 1.00 54.44 191 ARG A O 1
ATOM 1496 N N . PRO A 1 192 ? 15.842 2.397 -2.166 1.00 49.81 192 PRO A N 1
ATOM 1497 C CA . PRO A 1 192 ? 14.890 3.053 -1.291 1.00 49.81 192 PRO A CA 1
ATOM 1498 C C . PRO A 1 192 ? 15.431 2.957 0.147 1.00 49.81 192 PRO A C 1
ATOM 1500 O O . PRO A 1 192 ? 16.155 2.006 0.466 1.00 49.81 192 PRO A O 1
ATOM 1503 N N . PRO A 1 193 ? 15.162 3.943 1.024 1.00 42.62 193 PRO A N 1
ATOM 1504 C CA . PRO A 1 193 ? 15.674 3.961 2.404 1.00 42.62 193 PRO A CA 1
ATOM 1505 C C . PRO A 1 193 ? 15.453 2.634 3.137 1.00 42.62 193 PRO A C 1
ATOM 1507 O O . PRO A 1 193 ? 16.220 2.225 3.996 1.00 42.62 193 PRO A O 1
ATOM 1510 N N . SER A 1 194 ? 14.420 1.949 2.694 1.00 44.44 194 SER A N 1
ATOM 1511 C CA . SER A 1 194 ? 13.858 0.729 3.188 1.00 44.44 194 SER A CA 1
ATOM 1512 C C . SER A 1 194 ? 14.499 -0.566 2.649 1.00 44.44 194 SER A C 1
ATOM 1514 O O . SER A 1 194 ? 14.118 -1.648 3.069 1.00 44.44 194 SER A O 1
ATOM 1516 N N . MET A 1 195 ? 15.473 -0.458 1.737 1.00 42.91 195 MET A N 1
ATOM 1517 C CA . MET A 1 195 ? 16.355 -1.540 1.253 1.00 42.91 195 MET A CA 1
ATOM 1518 C C . MET A 1 195 ? 17.819 -1.323 1.679 1.00 42.91 195 MET A C 1
ATOM 1520 O O . MET A 1 195 ? 18.747 -1.952 1.157 1.00 42.91 195 MET A O 1
ATOM 1524 N N . ARG A 1 196 ? 18.065 -0.380 2.595 1.00 46.28 196 ARG A N 1
ATOM 1525 C CA . ARG A 1 196 ? 19.392 -0.183 3.180 1.00 46.28 196 ARG A CA 1
ATOM 1526 C C . ARG A 1 196 ? 19.558 -1.199 4.305 1.00 46.28 196 ARG A C 1
ATOM 1528 O O . ARG A 1 196 ? 18.797 -1.174 5.266 1.00 46.28 196 ARG A O 1
ATOM 1535 N N . LEU A 1 197 ? 20.554 -2.079 4.184 1.00 32.41 197 LEU A N 1
ATOM 1536 C CA . LEU A 1 197 ? 20.987 -2.911 5.307 1.00 32.41 197 LEU A CA 1
ATOM 1537 C C . LEU A 1 197 ? 21.322 -1.991 6.496 1.00 32.41 197 LEU A C 1
ATOM 1539 O O . LEU A 1 197 ? 21.939 -0.941 6.271 1.00 32.41 197 LEU A O 1
ATOM 1543 N N . PRO A 1 198 ? 20.944 -2.347 7.737 1.00 33.19 198 PRO A N 1
ATOM 1544 C CA . PRO A 1 198 ? 21.370 -1.585 8.900 1.00 33.19 198 PRO A CA 1
ATOM 1545 C C . PRO A 1 198 ? 22.901 -1.526 8.923 1.00 33.19 198 PRO A C 1
ATOM 1547 O O . PRO A 1 198 ? 23.582 -2.524 8.667 1.00 33.19 198 PRO A O 1
ATOM 1550 N N . ALA A 1 199 ? 23.444 -0.335 9.183 1.00 33.75 199 ALA A N 1
ATOM 1551 C CA . ALA A 1 199 ? 24.875 -0.174 9.391 1.00 33.75 199 ALA A CA 1
ATOM 1552 C C . ALA A 1 199 ? 25.293 -1.064 10.574 1.00 33.75 199 ALA A C 1
ATOM 1554 O O . ALA A 1 199 ? 24.677 -0.998 11.637 1.00 33.75 199 ALA A O 1
ATOM 1555 N N . ARG A 1 200 ? 26.283 -1.932 10.339 1.00 33.19 200 ARG A N 1
ATOM 1556 C CA . ARG A 1 200 ? 26.888 -2.790 11.366 1.00 33.19 200 ARG A CA 1
ATOM 1557 C C . ARG A 1 200 ? 27.666 -1.976 12.389 1.00 33.19 200 ARG A C 1
ATOM 1559 O O . ARG A 1 200 ? 28.291 -0.976 11.970 1.00 33.19 200 ARG A O 1
#